Protein AF-A0A257M5Z5-F1 (afdb_monomer_lite)

Radius of gyration: 27.38 Å; chains: 1; bounding box: 46×64×100 Å

Secondary structure (DSSP, 8-state):
----------------------------------------------------------------PPPHHHHHHHHHHHHHHH-TTS-HHHHHHHHHHHHT-TTS-HHHHHHHHHHHHHH--HHHIIIIIHHHHT-GGG--HHHHHHHHHHHTTS-HHHHHHHHHHHHTT--HHHHHHHHHHHHHHHT-GGGGGS-HHHHHHHHHHHHHSPP-

Sequence (212 aa):
MTRRSFVLPLVGVLLLSASGILIWQNMGRATPSPGSKLPEVPEKTRSRNVPSTTLPDQERPLNRSRTAAEKKDIEQINNWISDESITPEVAAGNLWKVATDPARSELVRDEALTHALNLTDDETFKSAVIPLIEKKDLWTDMLGEKILDDLYNRPDSLKLLGTLALYQNSAGELHDHVRELLVFELGDPDLEKLSDTELIRRANERMKAPPE

pLDDT: mean 75.62, std 25.31, range [28.55, 97.88]

Foldseek 3Di:
DDDDDDDDDDDDDDDDDDDDDDDDDDDDDDDDDDDDDDDDDDDDDDDDDDDDPDDPPPDPVPDPDDDPVLVVLVVVLVCLVPPPVHQLVNSLVVLCCQLQDPVDDPVSNLVSLLSSLVSQDPVNCVPPVLVVLLPLSSDDLSNLVVLLVSLVVDPLLSNLSSLLSSCVNDDDPSNVSSLVSLCVSLVHPVCNPDDPVVSSVSSVVVNVDDDD

Structure (mmCIF, N/CA/C/O backbone):
data_AF-A0A257M5Z5-F1
#
_entry.id   AF-A0A257M5Z5-F1
#
loop_
_atom_site.group_PDB
_atom_site.id
_atom_site.type_symbol
_atom_site.label_atom_id
_atom_site.label_alt_id
_atom_site.label_comp_id
_atom_site.label_asym_id
_atom_site.label_entity_id
_atom_site.label_seq_id
_atom_site.pdbx_PDB_ins_code
_atom_site.Cartn_x
_atom_site.Cartn_y
_atom_site.Cartn_z
_atom_site.occupancy
_atom_site.B_iso_or_equiv
_atom_site.auth_seq_id
_atom_site.auth_comp_id
_atom_site.auth_asym_id
_atom_site.auth_atom_id
_atom_site.pdbx_PDB_model_num
ATOM 1 N N . MET A 1 1 ? 7.081 -10.227 -56.971 1.00 48.88 1 MET A N 1
ATOM 2 C CA . MET A 1 1 ? 6.558 -11.567 -57.317 1.00 48.88 1 MET A CA 1
ATOM 3 C C . MET A 1 1 ? 7.673 -12.585 -57.142 1.00 48.88 1 MET A C 1
ATOM 5 O O . MET A 1 1 ? 8.515 -12.676 -58.020 1.00 48.88 1 MET A O 1
ATOM 9 N N . THR A 1 2 ? 7.669 -13.338 -56.041 1.00 44.22 2 THR A N 1
ATOM 10 C CA . THR A 1 2 ? 8.367 -14.632 -55.928 1.00 44.22 2 THR A CA 1
ATOM 11 C C . THR A 1 2 ? 7.771 -15.387 -54.740 1.00 44.22 2 THR A C 1
ATOM 13 O O . THR A 1 2 ? 7.938 -14.998 -53.590 1.00 44.22 2 THR A O 1
ATOM 16 N N . ARG A 1 3 ? 6.985 -16.424 -55.049 1.00 46.44 3 ARG A N 1
ATOM 17 C CA . ARG A 1 3 ? 6.448 -17.420 -54.111 1.00 46.44 3 ARG A CA 1
ATOM 18 C C . ARG A 1 3 ? 7.424 -18.593 -53.992 1.00 46.44 3 ARG A C 1
ATOM 20 O O . ARG A 1 3 ? 8.037 -18.938 -55.000 1.00 46.44 3 ARG A O 1
ATOM 27 N N . ARG A 1 4 ? 7.438 -19.229 -52.813 1.00 44.91 4 ARG A N 1
ATOM 28 C CA . ARG A 1 4 ? 7.662 -20.663 -52.474 1.00 44.91 4 ARG A CA 1
ATOM 29 C C . ARG A 1 4 ? 7.928 -20.676 -50.954 1.00 44.91 4 ARG A C 1
ATOM 31 O O . ARG A 1 4 ? 8.936 -20.129 -50.541 1.00 44.91 4 ARG A O 1
ATOM 38 N N . SER A 1 5 ? 6.998 -20.986 -50.046 1.00 45.81 5 SER A N 1
ATOM 39 C CA . SER A 1 5 ? 6.292 -22.254 -49.766 1.00 45.81 5 SER A CA 1
ATOM 40 C C . SER A 1 5 ? 7.233 -23.457 -49.658 1.00 45.81 5 SER A C 1
ATOM 42 O O . SER A 1 5 ? 7.785 -23.847 -50.682 1.00 45.81 5 SER A O 1
ATOM 44 N N . PHE A 1 6 ? 7.382 -24.008 -48.442 1.00 38.25 6 PHE A N 1
ATOM 45 C CA . PHE A 1 6 ? 7.206 -25.419 -48.010 1.00 38.25 6 PHE A CA 1
ATOM 46 C C . PHE A 1 6 ? 7.905 -25.606 -46.634 1.00 38.25 6 PHE A C 1
ATOM 48 O O . PHE A 1 6 ? 9.078 -25.287 -46.514 1.00 38.25 6 PHE A O 1
ATOM 55 N N . VAL A 1 7 ? 7.178 -25.808 -45.524 1.00 36.38 7 VAL A N 1
ATOM 56 C CA . VAL A 1 7 ? 6.669 -27.066 -44.910 1.00 36.38 7 VAL A CA 1
ATOM 57 C C . VAL A 1 7 ? 7.491 -27.471 -43.670 1.00 36.38 7 VAL A C 1
ATOM 59 O O . VAL A 1 7 ? 8.695 -27.682 -43.748 1.00 36.38 7 VAL A O 1
ATOM 62 N N . LEU A 1 8 ? 6.786 -27.558 -42.531 1.00 40.69 8 LEU A N 1
ATOM 63 C CA . LEU A 1 8 ? 7.213 -28.132 -41.246 1.00 40.69 8 LEU A CA 1
ATOM 64 C C . LEU A 1 8 ? 7.499 -29.643 -41.345 1.00 40.69 8 LEU A C 1
ATOM 66 O O . LEU A 1 8 ? 6.946 -30.322 -42.212 1.00 40.69 8 LEU A O 1
ATOM 70 N N . PRO A 1 9 ? 8.180 -30.201 -40.329 1.00 49.31 9 PRO A N 1
ATOM 71 C CA . PRO A 1 9 ? 7.471 -31.210 -39.542 1.00 49.31 9 PRO A CA 1
ATOM 72 C C . PRO A 1 9 ? 7.538 -30.989 -38.022 1.00 49.31 9 PRO A C 1
ATOM 74 O O . PRO A 1 9 ? 8.560 -30.611 -37.456 1.00 49.31 9 PRO A O 1
ATOM 77 N N . LEU A 1 10 ? 6.398 -31.288 -37.393 1.00 37.03 10 LEU A N 1
ATOM 78 C CA . LEU A 1 10 ? 6.218 -31.616 -35.980 1.00 37.03 10 LEU A CA 1
ATOM 79 C C . LEU A 1 10 ? 7.088 -32.813 -35.566 1.00 37.03 10 LEU A C 1
ATOM 81 O O . LEU A 1 10 ? 6.991 -33.840 -36.227 1.00 37.03 10 LEU A O 1
ATOM 85 N N . VAL A 1 11 ? 7.763 -32.709 -34.416 1.00 36.94 11 VAL A N 1
ATOM 86 C CA . VAL A 1 11 ? 7.888 -33.692 -33.306 1.00 36.94 11 VAL A CA 1
ATOM 87 C C . VAL A 1 11 ? 8.386 -32.837 -32.117 1.00 36.94 11 VAL A C 1
ATOM 89 O O . VAL A 1 11 ? 9.370 -32.132 -32.274 1.00 36.94 11 VAL A O 1
ATOM 92 N N . GLY A 1 12 ? 7.760 -32.692 -30.949 1.00 31.28 12 GLY A N 1
ATOM 93 C CA . GLY A 1 12 ? 7.031 -33.652 -30.134 1.00 31.28 12 GLY A CA 1
ATOM 94 C C . GLY A 1 12 ? 7.908 -34.068 -28.947 1.00 31.28 12 GLY A C 1
ATOM 95 O O . GLY A 1 12 ? 8.493 -35.139 -29.003 1.00 31.28 12 GLY A O 1
ATOM 96 N N . VAL A 1 13 ? 8.000 -33.257 -27.882 1.00 37.12 13 VAL A N 1
ATOM 97 C CA . VAL A 1 13 ? 8.396 -33.746 -26.548 1.00 37.12 13 VAL A CA 1
ATOM 98 C C . VAL A 1 13 ? 7.541 -33.070 -25.485 1.00 37.12 13 VAL A C 1
ATOM 100 O O . VAL A 1 13 ? 7.599 -31.869 -25.245 1.00 37.12 13 VAL A O 1
ATOM 103 N N . LEU A 1 14 ? 6.725 -33.925 -24.889 1.00 33.66 14 LEU A N 1
ATOM 104 C CA . LEU A 1 14 ? 5.893 -33.752 -23.720 1.00 33.66 14 LEU A CA 1
ATOM 105 C C . LEU A 1 14 ? 6.796 -33.939 -22.489 1.00 33.66 14 LEU A C 1
ATOM 107 O O . LEU A 1 14 ? 7.393 -35.005 -22.350 1.00 33.66 14 LEU A O 1
ATOM 111 N N . LEU A 1 15 ? 6.891 -32.954 -21.596 1.00 38.69 15 LEU A N 1
ATOM 112 C CA . LEU A 1 15 ? 7.390 -33.182 -20.238 1.00 38.69 15 LEU A CA 1
ATOM 113 C C . LEU A 1 15 ? 6.375 -32.653 -19.227 1.00 38.69 15 LEU A C 1
ATOM 115 O O . LEU A 1 15 ? 6.241 -31.460 -18.979 1.00 38.69 15 LEU A O 1
ATOM 119 N N . LEU A 1 16 ? 5.636 -33.624 -18.697 1.00 36.56 16 LEU A N 1
ATOM 120 C CA . LEU A 1 16 ? 4.854 -33.569 -17.475 1.00 36.56 16 LEU A CA 1
ATOM 121 C C . LEU A 1 16 ? 5.798 -33.549 -16.267 1.00 36.56 16 LEU A C 1
ATOM 123 O O . LEU A 1 16 ? 6.568 -34.486 -16.074 1.00 36.56 16 LEU A O 1
ATOM 127 N N . SER A 1 17 ? 5.643 -32.551 -15.404 1.00 36.91 17 SER A N 1
ATOM 128 C CA . SER A 1 17 ? 5.912 -32.654 -13.964 1.00 36.91 17 SER A CA 1
ATOM 129 C C . SER A 1 17 ? 5.040 -31.597 -13.278 1.00 36.91 17 SER A C 1
ATOM 131 O O . SER A 1 17 ? 5.313 -30.409 -13.381 1.00 36.91 17 SER A O 1
ATOM 133 N N . ALA A 1 18 ? 3.811 -31.928 -12.884 1.00 35.12 18 ALA A N 1
ATOM 134 C CA . ALA A 1 18 ? 3.452 -32.604 -11.634 1.00 35.12 18 ALA A CA 1
ATOM 135 C C . ALA A 1 18 ? 3.720 -31.746 -10.379 1.00 35.12 18 ALA A C 1
ATOM 137 O O . ALA A 1 18 ? 4.776 -31.827 -9.767 1.00 35.12 18 ALA A O 1
ATOM 138 N N . SER A 1 19 ? 2.661 -31.018 -10.009 1.00 34.00 19 SER A N 1
ATOM 139 C CA . SER A 1 19 ? 2.077 -30.946 -8.661 1.00 34.00 19 SER A CA 1
ATOM 140 C C . SER A 1 19 ? 2.789 -30.161 -7.557 1.00 34.00 19 SER A C 1
ATOM 142 O O . SER A 1 19 ? 3.820 -30.566 -7.035 1.00 34.00 19 SER A O 1
ATOM 144 N N . GLY A 1 20 ? 2.091 -29.123 -7.082 1.00 29.33 20 GLY A N 1
ATOM 145 C CA . GLY A 1 20 ? 2.382 -28.455 -5.815 1.00 29.33 20 GLY A CA 1
ATOM 146 C C . GLY A 1 20 ? 1.365 -27.391 -5.392 1.00 29.33 20 GLY A C 1
ATOM 147 O O . GLY A 1 20 ? 1.760 -26.405 -4.789 1.00 29.33 20 GLY A O 1
ATOM 148 N N . ILE A 1 21 ? 0.075 -27.546 -5.718 1.00 36.97 21 ILE A N 1
ATOM 149 C CA . ILE A 1 21 ? -0.996 -26.702 -5.162 1.00 36.97 21 ILE A CA 1
ATOM 150 C C . ILE A 1 21 ? -1.302 -27.219 -3.751 1.00 36.97 21 ILE A C 1
ATOM 152 O O . ILE A 1 21 ? -1.851 -28.313 -3.612 1.00 36.97 21 ILE A O 1
ATOM 156 N N . LEU A 1 22 ? -0.972 -26.449 -2.712 1.00 33.06 22 LEU A N 1
ATOM 157 C CA . LEU A 1 22 ? -1.468 -26.692 -1.358 1.00 33.06 22 LEU A CA 1
ATOM 158 C C . LEU A 1 22 ? -2.596 -25.701 -1.055 1.00 33.06 22 LEU A C 1
ATOM 160 O O . LEU A 1 22 ? -2.371 -24.582 -0.609 1.00 33.06 22 LEU A O 1
ATOM 164 N N . ILE A 1 23 ? -3.826 -26.140 -1.317 1.00 40.06 23 ILE A N 1
ATOM 165 C CA . ILE A 1 23 ? -5.053 -25.523 -0.809 1.00 40.06 23 ILE A CA 1
ATOM 166 C C . ILE A 1 23 ? -5.223 -25.994 0.639 1.00 40.06 23 ILE A C 1
ATOM 168 O O . ILE A 1 23 ? -5.395 -27.188 0.882 1.00 40.06 23 ILE A O 1
ATOM 172 N N . TRP A 1 24 ? -5.196 -25.075 1.604 1.00 31.69 24 TRP A N 1
ATOM 173 C CA . TRP A 1 24 ? -5.703 -25.327 2.953 1.00 31.69 24 TRP A CA 1
ATOM 174 C C . TRP A 1 24 ? -7.150 -24.842 3.024 1.00 31.69 24 TRP A C 1
ATOM 176 O O . TRP A 1 24 ? -7.413 -23.647 3.124 1.00 31.69 24 TRP A O 1
ATOM 186 N N . GLN A 1 25 ? -8.097 -25.781 2.961 1.00 37.94 25 GLN A N 1
ATOM 187 C CA . GLN A 1 25 ? -9.471 -25.540 3.387 1.00 37.94 25 GLN A CA 1
ATOM 188 C C . GLN A 1 25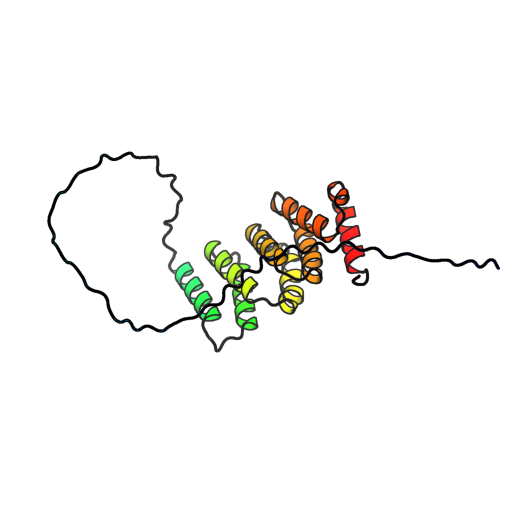 ? -9.719 -26.164 4.758 1.00 37.94 25 GLN A C 1
ATOM 190 O O . GLN A 1 25 ? -9.473 -27.340 5.017 1.00 37.94 25 GLN A O 1
ATOM 195 N N . ASN A 1 26 ? -10.225 -25.287 5.609 1.00 34.09 26 ASN A N 1
ATOM 196 C CA . ASN A 1 26 ? -10.739 -25.459 6.948 1.00 34.09 26 ASN A CA 1
ATOM 197 C C . ASN A 1 26 ? -12.006 -26.341 6.936 1.00 34.09 26 ASN A C 1
ATOM 199 O O . ASN A 1 26 ? -12.995 -25.981 6.300 1.00 34.09 26 ASN A O 1
ATOM 203 N N . MET A 1 27 ? -12.017 -27.462 7.663 1.00 35.12 27 MET A N 1
ATOM 204 C CA . MET A 1 27 ? -13.255 -28.153 8.046 1.00 35.12 27 MET A CA 1
ATOM 205 C C . MET A 1 27 ? -13.263 -28.404 9.550 1.00 35.12 27 MET A C 1
ATOM 207 O O . MET A 1 27 ? -12.468 -29.173 10.090 1.00 35.12 27 MET A O 1
ATOM 211 N N . GLY A 1 28 ? -14.202 -27.745 10.223 1.00 31.61 28 GLY A N 1
ATOM 212 C CA . GLY A 1 28 ? -14.573 -28.037 11.595 1.00 31.61 28 GLY A CA 1
ATOM 213 C C . GLY A 1 28 ? -15.490 -29.260 11.713 1.00 31.61 28 GLY A C 1
ATOM 214 O O . GLY A 1 28 ? -16.317 -29.519 10.847 1.00 31.61 28 GLY A O 1
ATOM 215 N N . ARG A 1 29 ? -15.360 -29.919 12.874 1.00 33.66 29 ARG A N 1
ATOM 216 C CA . ARG A 1 29 ? -16.325 -30.773 13.605 1.00 33.66 29 ARG A CA 1
ATOM 217 C C . ARG A 1 29 ? -16.901 -32.025 12.921 1.00 33.66 29 ARG A C 1
ATOM 219 O O . ARG A 1 29 ? -17.834 -31.935 12.138 1.00 33.66 29 ARG A O 1
ATOM 226 N N . ALA A 1 30 ? -16.539 -33.193 13.463 1.00 31.48 30 ALA A N 1
ATOM 227 C CA . ALA A 1 30 ? -17.414 -34.004 14.334 1.00 31.48 30 ALA A CA 1
ATOM 228 C C . ALA A 1 30 ? -16.683 -35.276 14.826 1.00 31.48 30 ALA A C 1
ATOM 230 O O . ALA A 1 30 ? -16.094 -36.007 14.037 1.00 31.48 30 ALA A O 1
ATOM 231 N N . THR A 1 31 ? -16.735 -35.553 16.131 1.00 40.97 31 THR A N 1
ATOM 232 C CA . THR A 1 31 ? -16.488 -36.886 16.729 1.00 40.97 31 THR A CA 1
ATOM 233 C C . THR A 1 31 ? -17.804 -37.700 16.672 1.00 40.97 31 THR A C 1
ATOM 235 O O . THR A 1 31 ? -18.857 -37.071 16.529 1.00 40.97 31 THR A O 1
ATOM 238 N N . PRO A 1 32 ? -17.816 -39.058 16.728 1.00 36.44 32 PRO A N 1
ATOM 239 C CA . PRO A 1 32 ? -17.485 -39.826 17.942 1.00 36.44 32 PRO A CA 1
ATOM 240 C C . PRO A 1 32 ? -16.680 -41.132 17.726 1.00 36.44 32 PRO A C 1
ATOM 242 O O . PRO A 1 32 ? -16.664 -41.735 16.659 1.00 36.44 32 PRO A O 1
ATOM 245 N N . SER A 1 33 ? -16.025 -41.573 18.806 1.00 32.31 33 SER A N 1
ATOM 246 C CA . SER A 1 33 ? -15.321 -42.862 18.963 1.00 32.31 33 SER A CA 1
ATOM 247 C C . SER A 1 33 ? -16.296 -44.060 18.955 1.00 32.31 33 SER A C 1
ATOM 249 O O . SER A 1 33 ? -17.477 -43.871 19.258 1.00 32.31 33 SER A O 1
ATOM 251 N N . PRO A 1 34 ? -15.830 -45.302 18.694 1.00 36.09 34 PRO A N 1
ATOM 252 C CA . PRO A 1 34 ? -15.586 -46.169 19.852 1.00 36.09 34 PRO A CA 1
ATOM 253 C C . PRO A 1 34 ? -14.408 -47.154 19.704 1.00 36.09 34 PRO A C 1
ATOM 255 O O . PRO A 1 34 ? -14.294 -47.888 18.728 1.00 36.09 34 PRO A O 1
ATOM 258 N N . GLY A 1 35 ? -13.641 -47.287 20.788 1.00 28.55 35 GLY A N 1
ATOM 259 C CA . GLY A 1 35 ? -13.189 -48.599 21.260 1.00 28.55 35 GLY A CA 1
ATOM 260 C C . GLY A 1 35 ? -11.735 -48.994 21.001 1.00 28.55 35 GLY A C 1
ATOM 261 O O . GLY A 1 35 ? -11.450 -49.676 20.029 1.00 28.55 35 GLY A O 1
ATOM 262 N N . SER A 1 36 ? -10.861 -48.752 21.986 1.00 32.12 36 SER A N 1
ATOM 263 C CA . SER A 1 36 ? -9.885 -49.760 22.444 1.00 32.12 36 SER A CA 1
ATOM 264 C C . SER A 1 36 ? -9.174 -49.323 23.736 1.00 32.12 36 SER A C 1
ATOM 266 O O . SER A 1 36 ? -8.298 -48.470 23.719 1.00 32.12 36 SER A O 1
ATOM 268 N N . LYS A 1 37 ? -9.621 -49.932 24.841 1.00 30.44 37 LYS A N 1
ATOM 269 C CA . LYS A 1 37 ? -8.898 -50.425 26.033 1.00 30.44 37 LYS A CA 1
ATOM 270 C C . LYS A 1 37 ? -7.588 -49.735 26.490 1.00 30.44 37 LYS A C 1
ATOM 272 O O . LYS A 1 37 ? -6.568 -49.783 25.816 1.00 30.44 37 LYS A O 1
ATOM 277 N N . LEU A 1 38 ? -7.650 -49.266 27.743 1.00 36.28 38 LEU A N 1
ATOM 278 C CA . LEU A 1 38 ? -6.571 -49.027 28.721 1.00 36.28 38 LEU A CA 1
ATOM 279 C C . LEU A 1 38 ? -5.541 -50.182 28.821 1.00 36.28 38 LEU A C 1
ATOM 281 O O . LEU A 1 38 ? -5.866 -51.327 28.490 1.00 36.28 38 LEU A O 1
ATOM 285 N N . PRO A 1 39 ? -4.338 -49.905 29.368 1.00 40.81 39 PRO A N 1
ATOM 286 C CA . PRO A 1 39 ? -4.167 -50.106 30.812 1.00 40.81 39 PRO A CA 1
ATOM 287 C C . PRO A 1 39 ? -3.557 -48.903 31.560 1.00 40.81 39 PRO A C 1
ATOM 289 O O . PRO A 1 39 ? -2.532 -48.351 31.172 1.00 40.81 39 PRO A O 1
ATOM 292 N N . GLU A 1 40 ? -4.193 -48.566 32.684 1.00 39.84 40 GLU A N 1
ATOM 293 C CA . GLU A 1 40 ? -3.646 -47.841 33.841 1.00 39.84 40 GLU A CA 1
ATOM 294 C C . GLU A 1 40 ? -2.589 -48.684 34.571 1.00 39.84 40 GLU A C 1
ATOM 296 O O . GLU A 1 40 ? -2.868 -49.841 34.877 1.00 39.84 40 GLU A O 1
ATOM 301 N N . VAL A 1 41 ? -1.454 -48.080 34.954 1.00 35.62 41 VAL A N 1
ATOM 302 C CA . VAL A 1 41 ? -0.646 -48.387 36.166 1.00 35.62 41 VAL A CA 1
ATOM 303 C C . VAL A 1 41 ? 0.174 -47.099 36.506 1.00 35.62 41 VAL A C 1
ATOM 305 O O . VAL A 1 41 ? 0.384 -46.293 35.600 1.00 35.62 41 VAL A O 1
ATOM 308 N N . PRO A 1 42 ? 0.605 -46.804 37.755 1.00 42.03 42 PRO A N 1
ATOM 309 C CA . PRO A 1 42 ? 0.124 -45.666 38.545 1.00 42.03 42 PRO A CA 1
ATOM 310 C C . PRO A 1 42 ? 1.204 -44.602 38.863 1.00 42.03 42 PRO A C 1
ATOM 312 O O . PRO A 1 42 ? 2.392 -44.769 38.591 1.00 42.03 42 PRO A O 1
ATOM 315 N N . GLU A 1 43 ? 0.770 -43.504 39.493 1.00 41.00 43 GLU A N 1
ATOM 316 C CA . GLU A 1 43 ? 1.591 -42.436 40.083 1.00 41.00 43 GLU A CA 1
ATOM 317 C C . GLU A 1 43 ? 2.726 -42.942 41.002 1.00 41.00 43 GLU A C 1
ATOM 319 O O . GLU A 1 43 ? 2.530 -43.887 41.768 1.00 41.00 43 GLU A O 1
ATOM 324 N N . LYS A 1 44 ? 3.863 -42.214 41.046 1.00 32.28 44 LYS A N 1
ATOM 325 C CA . LYS A 1 44 ? 4.301 -41.397 42.214 1.00 32.28 44 LYS A CA 1
ATOM 326 C C . LYS A 1 44 ? 5.828 -41.146 42.253 1.00 32.28 44 LYS A C 1
ATOM 328 O O . LYS A 1 44 ? 6.632 -42.062 42.371 1.00 32.28 44 LYS A O 1
ATOM 333 N N . THR A 1 45 ? 6.182 -39.852 42.283 1.00 37.44 45 THR A N 1
ATOM 334 C CA . THR A 1 45 ? 7.424 -39.203 42.783 1.00 37.44 45 THR A CA 1
ATOM 335 C C . THR A 1 45 ? 8.799 -39.632 42.252 1.00 37.44 45 THR A C 1
ATOM 337 O O . THR A 1 45 ? 9.294 -40.687 42.626 1.00 37.44 45 THR A O 1
ATOM 340 N N . ARG A 1 46 ? 9.541 -38.682 41.650 1.00 32.12 46 ARG A N 1
ATOM 341 C CA . ARG A 1 46 ? 10.747 -38.100 42.287 1.00 32.12 46 ARG A CA 1
ATOM 342 C C . ARG A 1 46 ? 11.238 -36.844 41.557 1.00 32.12 46 ARG A C 1
ATOM 344 O O . ARG A 1 46 ? 11.604 -36.887 40.391 1.00 32.12 46 ARG A O 1
ATOM 351 N N . SER A 1 47 ? 11.295 -35.751 42.311 1.00 37.62 47 SER A N 1
ATOM 352 C CA . SER A 1 47 ? 12.064 -34.545 42.014 1.00 37.62 47 SER A CA 1
ATOM 353 C C . SER A 1 47 ? 13.521 -34.888 41.675 1.00 37.62 47 SER A C 1
ATOM 355 O O . SER A 1 47 ? 14.176 -35.630 42.416 1.00 37.62 47 SER A O 1
ATOM 357 N N . ARG A 1 48 ? 14.037 -34.338 40.573 1.00 33.41 48 ARG A N 1
ATOM 358 C CA . ARG A 1 48 ? 15.474 -34.254 40.314 1.00 33.41 48 ARG A CA 1
ATOM 359 C C . ARG A 1 48 ? 15.777 -32.901 39.684 1.00 33.41 48 ARG A C 1
ATOM 361 O O . ARG A 1 48 ? 15.507 -32.681 38.510 1.00 33.41 48 ARG A O 1
ATOM 368 N N . ASN A 1 49 ? 16.323 -32.019 40.515 1.00 37.81 49 ASN A N 1
ATOM 369 C CA . ASN A 1 49 ? 17.011 -30.798 40.119 1.00 37.81 49 ASN A CA 1
ATOM 370 C C . ASN A 1 49 ? 17.952 -31.090 38.944 1.00 37.81 49 ASN A C 1
ATOM 372 O O . ASN A 1 49 ? 18.849 -31.928 39.074 1.00 37.81 49 ASN A O 1
ATOM 376 N N . VAL A 1 50 ? 17.764 -30.381 37.834 1.00 38.88 50 VAL A N 1
ATOM 377 C CA . VAL A 1 50 ? 18.759 -30.282 36.764 1.00 38.88 50 VAL A CA 1
ATOM 378 C C . VAL A 1 50 ? 19.341 -28.863 36.828 1.00 38.88 50 VAL A C 1
ATOM 380 O O . VAL A 1 50 ? 18.564 -27.916 36.951 1.00 38.88 50 VAL A O 1
ATOM 383 N N . PRO A 1 51 ? 20.676 -28.694 36.832 1.00 36.00 51 PRO A N 1
ATOM 384 C CA . PRO A 1 51 ? 21.316 -27.398 37.038 1.00 36.00 51 PRO A CA 1
ATOM 385 C C . PRO A 1 51 ? 21.046 -26.423 35.892 1.00 36.00 51 PRO A C 1
ATOM 387 O O . PRO A 1 51 ? 21.131 -26.791 34.719 1.00 36.00 51 PRO A O 1
ATOM 390 N N . SER A 1 52 ? 20.787 -25.168 36.260 1.00 39.16 52 SER A N 1
ATOM 391 C CA . SER A 1 52 ? 20.716 -24.012 35.372 1.00 39.16 52 SER A CA 1
ATOM 392 C C . SER A 1 52 ? 21.946 -23.928 34.472 1.00 39.16 52 SER A C 1
ATOM 394 O O . SER A 1 52 ? 23.055 -23.683 34.942 1.00 39.16 52 SER A O 1
ATOM 396 N N . THR A 1 53 ? 21.736 -24.085 33.168 1.00 37.22 53 THR A N 1
ATOM 397 C CA . THR A 1 53 ? 22.652 -23.557 32.156 1.00 37.22 53 THR A CA 1
ATOM 398 C C . THR A 1 53 ? 22.011 -22.279 31.640 1.00 37.22 53 THR A C 1
ATOM 400 O O . THR A 1 53 ? 21.152 -22.308 30.763 1.00 37.22 53 THR A O 1
ATOM 403 N N . THR A 1 54 ? 22.357 -21.164 32.278 1.00 35.56 54 THR A N 1
ATOM 404 C CA . THR A 1 54 ? 21.949 -19.819 31.881 1.00 35.56 54 THR A CA 1
ATOM 405 C C . THR A 1 54 ? 22.684 -19.477 30.587 1.00 35.56 54 THR A C 1
ATOM 407 O O . THR A 1 54 ? 23.839 -19.058 30.611 1.00 35.56 54 THR A O 1
ATOM 410 N N . LEU A 1 55 ? 22.045 -19.715 29.444 1.00 40.44 55 LEU A N 1
ATOM 411 C CA . LEU A 1 55 ? 22.393 -18.987 28.228 1.00 40.44 55 LEU A CA 1
ATOM 412 C C . LEU A 1 55 ? 21.916 -17.539 28.423 1.00 40.44 55 LEU A C 1
ATOM 414 O O . LEU A 1 55 ? 20.856 -17.350 29.025 1.00 40.44 55 LEU A O 1
ATOM 418 N N . PRO A 1 56 ? 22.688 -16.524 27.996 1.00 39.78 56 PRO A N 1
ATOM 419 C CA . PRO A 1 56 ? 22.255 -15.142 28.105 1.00 39.78 56 PRO A CA 1
ATOM 420 C C . PRO A 1 56 ? 20.962 -14.983 27.314 1.00 39.78 56 PRO A C 1
ATOM 422 O O . PRO A 1 56 ? 20.913 -15.245 26.112 1.00 39.78 56 PRO A O 1
ATOM 425 N N . ASP A 1 57 ? 19.927 -14.603 28.053 1.00 41.12 57 ASP A N 1
ATOM 426 C CA . ASP A 1 57 ? 18.636 -14.164 27.561 1.00 41.12 57 ASP A CA 1
ATOM 427 C C . ASP A 1 57 ? 18.915 -13.069 26.525 1.00 41.12 57 ASP A C 1
ATOM 429 O O . ASP A 1 57 ? 19.350 -11.965 26.859 1.00 41.12 57 ASP A O 1
ATOM 433 N N . GLN A 1 58 ? 18.774 -13.398 25.241 1.00 41.91 58 GLN A N 1
ATOM 434 C CA . GLN A 1 58 ? 18.609 -12.370 24.227 1.00 41.91 58 GLN A CA 1
ATOM 435 C C . GLN A 1 58 ? 17.265 -11.728 24.554 1.00 41.91 58 GLN A C 1
ATOM 437 O O . GLN A 1 58 ? 16.216 -12.211 24.128 1.00 41.91 58 GLN A O 1
ATOM 442 N N . GLU A 1 59 ? 17.309 -10.678 25.371 1.00 38.69 59 GLU A N 1
ATOM 443 C CA . GLU A 1 59 ? 16.179 -9.824 25.690 1.00 38.69 59 GLU A CA 1
ATOM 444 C C . GLU A 1 59 ? 15.617 -9.256 24.378 1.00 38.69 59 GLU A C 1
ATOM 446 O O . GLU A 1 59 ? 15.964 -8.165 23.931 1.00 38.69 59 GLU A O 1
ATOM 451 N N . ARG A 1 60 ? 14.699 -9.989 23.741 1.00 47.81 60 ARG A N 1
ATOM 452 C CA . ARG A 1 60 ? 13.625 -9.338 22.999 1.00 47.81 60 ARG A CA 1
ATOM 453 C C . ARG A 1 60 ? 12.856 -8.533 24.042 1.00 47.81 60 ARG A C 1
ATOM 455 O O . ARG A 1 60 ? 12.346 -9.142 24.986 1.00 47.81 60 ARG A O 1
ATOM 462 N N . PRO A 1 61 ? 12.688 -7.211 23.901 1.00 44.78 61 PRO A N 1
ATOM 463 C CA . PRO A 1 61 ? 11.809 -6.467 24.787 1.00 44.78 61 PRO A CA 1
ATOM 464 C C . PRO A 1 61 ? 10.351 -6.755 24.387 1.00 44.78 61 PRO A C 1
ATOM 466 O O . PRO A 1 61 ? 9.651 -5.897 23.865 1.00 44.78 61 PRO A O 1
ATOM 469 N N . LEU A 1 62 ? 9.878 -7.985 24.607 1.00 48.09 62 LEU A N 1
ATOM 470 C CA . LEU A 1 62 ? 8.528 -8.457 24.268 1.00 48.09 62 LEU A CA 1
ATOM 471 C C . LEU A 1 62 ? 7.542 -8.307 25.435 1.00 48.09 62 LEU A C 1
ATOM 473 O O . LEU A 1 62 ? 6.564 -9.041 25.534 1.00 48.09 62 LEU A O 1
ATOM 477 N N . ASN A 1 63 ? 7.781 -7.352 26.336 1.00 44.34 63 ASN A N 1
ATOM 478 C CA . ASN A 1 63 ? 6.860 -7.090 27.439 1.00 44.34 63 ASN A CA 1
ATOM 479 C C . ASN A 1 63 ? 6.673 -5.592 27.712 1.00 44.34 63 ASN A C 1
ATOM 481 O O . ASN A 1 63 ? 6.788 -5.121 28.842 1.00 44.34 63 ASN A O 1
ATOM 485 N N . ARG A 1 64 ? 6.367 -4.815 26.667 1.00 58.16 64 ARG A N 1
ATOM 486 C CA . ARG A 1 64 ? 5.654 -3.547 26.862 1.00 58.16 64 ARG A CA 1
ATOM 487 C C . ARG A 1 64 ? 4.170 -3.877 26.971 1.00 58.16 64 ARG A C 1
ATOM 489 O O . ARG A 1 64 ? 3.510 -4.152 25.974 1.00 58.16 64 ARG A O 1
ATOM 496 N N . SER A 1 65 ? 3.652 -3.895 28.196 1.00 74.75 65 SER A N 1
ATOM 497 C CA . SER A 1 65 ? 2.207 -3.947 28.424 1.00 74.75 65 SER A CA 1
ATOM 498 C C . SER A 1 65 ? 1.561 -2.783 27.665 1.00 74.75 65 SER A C 1
ATOM 500 O O . SER A 1 65 ? 1.939 -1.633 27.891 1.00 74.75 65 SER A O 1
ATOM 502 N N . ARG A 1 66 ? 0.640 -3.082 26.736 1.00 82.88 66 ARG A N 1
ATOM 503 C CA . ARG A 1 66 ? -0.062 -2.068 25.929 1.00 82.88 66 ARG A CA 1
ATOM 504 C C . ARG A 1 66 ? -0.649 -0.984 26.833 1.00 82.88 66 ARG A C 1
ATOM 506 O O . ARG A 1 66 ? -1.266 -1.299 27.861 1.00 82.88 66 ARG A O 1
ATOM 513 N N . THR A 1 67 ? -0.511 0.275 26.435 1.00 91.56 67 THR A N 1
ATOM 514 C CA . THR A 1 67 ? -1.171 1.396 27.110 1.00 91.56 67 THR A CA 1
ATOM 515 C C . THR A 1 67 ? -2.693 1.245 27.030 1.00 91.56 67 THR A C 1
ATOM 517 O O . THR A 1 67 ? -3.231 0.529 26.184 1.00 91.56 67 THR A O 1
ATOM 520 N N . ALA A 1 68 ? -3.425 1.919 27.920 1.00 92.19 68 ALA A N 1
ATOM 521 C CA . ALA A 1 68 ? -4.889 1.894 27.881 1.00 92.19 68 ALA A CA 1
ATOM 522 C C . ALA A 1 68 ? -5.448 2.450 26.555 1.00 92.19 68 ALA A C 1
ATOM 524 O O . ALA A 1 68 ? -6.449 1.938 26.059 1.00 92.19 68 ALA A O 1
ATOM 525 N N . ALA A 1 69 ? -4.780 3.453 25.972 1.00 92.75 69 ALA A N 1
ATOM 526 C CA . ALA A 1 69 ? -5.139 4.013 24.672 1.00 92.75 69 ALA A CA 1
ATOM 527 C C . ALA A 1 69 ? -4.967 2.979 23.551 1.00 92.75 69 ALA A C 1
ATOM 529 O O . ALA A 1 69 ? -5.910 2.725 22.811 1.00 92.75 69 ALA A O 1
ATOM 530 N N . GLU A 1 70 ? -3.819 2.299 23.501 1.00 95.12 70 GLU A N 1
ATOM 531 C CA . GLU A 1 70 ? -3.567 1.248 22.508 1.00 95.12 70 GLU A CA 1
ATOM 532 C C . GLU A 1 70 ? -4.555 0.090 22.635 1.00 95.12 70 GLU A C 1
ATOM 534 O O . GLU A 1 70 ? -5.049 -0.410 21.635 1.00 95.12 70 GLU A O 1
ATOM 539 N N . LYS A 1 71 ? -4.898 -0.332 23.858 1.00 95.62 71 LYS A N 1
ATOM 540 C CA . LYS A 1 71 ? -5.917 -1.375 24.058 1.00 95.62 71 LYS A CA 1
ATOM 541 C C . LYS A 1 71 ? -7.267 -0.967 23.474 1.00 95.62 71 LYS A C 1
ATOM 543 O O . LYS A 1 71 ? -7.894 -1.785 22.812 1.00 95.62 71 LYS A O 1
ATOM 548 N N . LYS A 1 72 ? -7.681 0.284 23.698 1.00 96.25 72 LYS A N 1
ATOM 549 C CA . LYS A 1 72 ? -8.935 0.826 23.168 1.00 96.25 72 LYS A CA 1
ATOM 550 C C . LYS A 1 72 ? -8.924 0.895 21.640 1.00 96.25 72 LYS A C 1
ATOM 552 O O . LYS A 1 72 ? -9.912 0.530 21.015 1.00 96.25 72 LYS A O 1
ATOM 557 N N . ASP A 1 73 ? -7.821 1.342 21.048 1.00 96.94 73 ASP A N 1
ATOM 558 C CA . ASP A 1 73 ? -7.697 1.424 19.591 1.00 96.94 73 ASP A CA 1
ATOM 559 C C . ASP A 1 73 ? -7.727 0.035 18.947 1.00 96.94 73 ASP A C 1
ATOM 561 O O . ASP A 1 73 ? -8.433 -0.176 17.967 1.00 96.94 73 ASP A O 1
ATOM 565 N N . ILE A 1 74 ? -7.028 -0.937 19.537 1.00 96.56 74 ILE A N 1
ATOM 566 C CA . ILE A 1 74 ? -7.035 -2.323 19.055 1.00 96.56 74 ILE A CA 1
ATOM 567 C C . ILE A 1 74 ? -8.423 -2.959 19.206 1.00 96.56 74 ILE A C 1
ATOM 569 O O . ILE A 1 74 ? -8.872 -3.673 18.316 1.00 96.56 74 ILE A O 1
ATOM 573 N N . GLU A 1 75 ? -9.135 -2.693 20.301 1.00 96.75 75 GLU A N 1
ATOM 574 C CA . GLU A 1 75 ? -10.526 -3.130 20.453 1.00 96.75 75 GLU A CA 1
ATOM 575 C C . GLU A 1 75 ? -11.427 -2.522 19.368 1.00 96.75 75 GLU A C 1
ATOM 577 O O . GLU A 1 75 ? -12.238 -3.226 18.772 1.00 96.75 75 GLU A O 1
ATOM 582 N N . GLN A 1 76 ? -11.244 -1.239 19.049 1.00 97.25 76 GLN A N 1
ATOM 583 C CA . GLN A 1 76 ? -11.981 -0.581 17.974 1.00 97.25 76 GLN A CA 1
ATOM 584 C C . GLN A 1 76 ? -11.667 -1.178 16.593 1.00 97.25 76 GLN A C 1
ATOM 586 O O . GLN A 1 76 ? -12.596 -1.417 15.823 1.00 97.25 76 GLN A O 1
ATOM 591 N N . ILE A 1 77 ? -10.394 -1.459 16.301 1.00 97.88 77 ILE A N 1
ATOM 592 C CA . ILE A 1 77 ? -9.958 -2.166 15.087 1.00 97.88 77 ILE A CA 1
ATOM 593 C C . ILE A 1 77 ? -10.666 -3.521 14.984 1.00 97.88 77 ILE A C 1
ATOM 595 O O . ILE A 1 77 ? -11.301 -3.809 13.972 1.00 97.88 77 ILE A O 1
ATOM 599 N N . ASN A 1 78 ? -10.640 -4.315 16.057 1.00 97.19 78 ASN A N 1
ATOM 600 C CA . ASN A 1 78 ? -11.283 -5.628 16.090 1.00 97.19 78 ASN A CA 1
ATOM 601 C C . ASN A 1 78 ? -12.796 -5.543 15.874 1.00 97.19 78 ASN A C 1
ATOM 603 O O . ASN A 1 78 ? -13.358 -6.397 15.188 1.00 97.19 78 ASN A O 1
ATOM 607 N N . ASN A 1 79 ? -13.448 -4.512 16.417 1.00 97.06 79 ASN A N 1
ATOM 608 C CA . ASN A 1 79 ? -14.871 -4.279 16.195 1.00 97.06 79 ASN A CA 1
ATOM 609 C C . ASN A 1 79 ? -15.162 -3.987 14.720 1.00 97.06 79 ASN A C 1
ATOM 611 O O . ASN A 1 79 ? -16.086 -4.571 14.175 1.00 97.06 79 ASN A O 1
ATOM 615 N N . TRP A 1 80 ? -14.360 -3.159 14.045 1.00 97.44 80 TRP A N 1
ATOM 616 C CA . TRP A 1 80 ? -14.554 -2.904 12.612 1.00 97.44 80 TRP A CA 1
ATOM 617 C C . TRP A 1 80 ? -14.386 -4.147 11.739 1.00 97.44 80 TRP A C 1
ATOM 619 O O . TRP A 1 80 ? -15.036 -4.239 10.706 1.00 97.44 80 TRP A O 1
ATOM 629 N N . ILE A 1 81 ? -13.530 -5.084 12.145 1.00 96.31 81 ILE A N 1
ATOM 630 C CA . ILE A 1 81 ? -13.266 -6.319 11.392 1.00 96.31 81 ILE A CA 1
ATOM 631 C C . ILE A 1 81 ? -14.321 -7.395 11.681 1.00 96.31 81 ILE A C 1
ATOM 633 O O . ILE A 1 81 ? -14.634 -8.201 10.810 1.00 96.31 81 ILE A O 1
ATOM 637 N N . SER A 1 82 ? -14.849 -7.434 12.906 1.00 95.25 82 SER A N 1
ATOM 638 C CA . SER A 1 82 ? -15.740 -8.511 13.365 1.00 95.25 82 SER A CA 1
ATOM 639 C C . SER A 1 82 ? -17.227 -8.161 13.277 1.00 95.25 82 SER A C 1
ATOM 641 O O . SER A 1 82 ? -18.066 -9.055 13.373 1.00 95.25 82 SER A O 1
ATOM 643 N N . ASP A 1 83 ? -17.573 -6.878 13.156 1.00 95.31 83 ASP A N 1
ATOM 644 C CA . ASP A 1 83 ? -18.957 -6.420 13.064 1.00 95.31 83 ASP A CA 1
ATOM 645 C C . ASP A 1 83 ? -19.503 -6.631 11.647 1.00 95.31 83 ASP A C 1
ATOM 647 O O . ASP A 1 83 ? -19.224 -5.863 10.729 1.00 95.31 83 ASP A O 1
ATOM 651 N N . GLU A 1 84 ? -20.336 -7.661 11.489 1.00 93.88 84 GLU A N 1
ATOM 652 C CA . GLU A 1 84 ? -20.985 -8.024 10.221 1.00 93.88 84 GLU A CA 1
ATOM 653 C C . GLU A 1 84 ? -21.900 -6.922 9.651 1.00 93.88 84 GLU A C 1
ATOM 655 O O . GLU A 1 84 ? -22.305 -6.995 8.490 1.00 93.88 84 GLU A O 1
ATOM 660 N N . SER A 1 85 ? -22.248 -5.898 10.441 1.00 96.50 85 SER A N 1
ATOM 661 C CA . SER A 1 85 ? -23.019 -4.746 9.963 1.00 96.50 85 SER A CA 1
ATOM 662 C C . SER A 1 85 ? -22.171 -3.695 9.237 1.00 96.50 85 SER A C 1
ATOM 664 O O . SER A 1 85 ? -22.725 -2.820 8.565 1.00 96.50 85 SER A O 1
ATOM 666 N N . ILE A 1 86 ? -20.842 -3.775 9.342 1.00 94.94 86 ILE A N 1
ATOM 667 C CA . ILE A 1 86 ? -19.896 -2.875 8.681 1.00 94.94 86 ILE A CA 1
ATOM 668 C C . ILE A 1 86 ? -19.397 -3.548 7.402 1.00 94.94 86 ILE A C 1
ATOM 670 O O . ILE A 1 86 ? -18.903 -4.671 7.422 1.00 94.94 86 ILE A O 1
ATOM 674 N N . THR A 1 87 ? -19.515 -2.858 6.265 1.00 94.56 87 THR A N 1
ATOM 675 C CA . THR A 1 87 ? -19.013 -3.410 4.999 1.00 94.56 87 THR A CA 1
ATOM 676 C C . THR A 1 87 ? -17.479 -3.415 4.978 1.00 94.56 87 THR A C 1
ATOM 678 O O . THR A 1 87 ? -16.864 -2.531 5.592 1.00 94.56 87 THR A O 1
ATOM 681 N N . PRO A 1 88 ? -16.835 -4.352 4.253 1.00 93.25 88 PRO A N 1
ATOM 682 C CA . PRO A 1 88 ? -15.377 -4.403 4.143 1.00 93.25 88 PRO A CA 1
ATOM 683 C C . PRO A 1 88 ? -14.749 -3.075 3.712 1.00 93.25 88 PRO A C 1
ATOM 685 O O . PRO A 1 88 ? -13.725 -2.674 4.255 1.00 93.25 88 PRO A O 1
ATOM 688 N N . GLU A 1 89 ? -15.393 -2.340 2.806 1.00 91.25 89 GLU A N 1
ATOM 689 C CA . GLU A 1 89 ? -14.899 -1.063 2.284 1.00 91.25 89 GLU A CA 1
ATOM 690 C C . GLU A 1 89 ? -14.913 0.026 3.363 1.00 91.25 89 GLU A C 1
ATOM 692 O O . GLU A 1 89 ? -13.973 0.816 3.490 1.00 91.25 89 GLU A O 1
ATOM 697 N N . VAL A 1 90 ? -15.970 0.062 4.183 1.00 93.31 90 VAL A N 1
ATOM 698 C CA . VAL A 1 90 ? -16.069 1.000 5.310 1.00 93.31 90 VAL A CA 1
ATOM 699 C C . VAL A 1 90 ? -15.046 0.646 6.388 1.00 93.31 90 VAL A C 1
ATOM 701 O O . VAL A 1 90 ? -14.391 1.546 6.924 1.00 93.31 90 VAL A O 1
ATOM 704 N N . ALA A 1 91 ? -14.876 -0.644 6.688 1.00 96.06 91 ALA A N 1
ATOM 705 C CA . ALA A 1 91 ? -13.868 -1.122 7.626 1.00 96.06 91 ALA A CA 1
ATOM 706 C C . ALA A 1 91 ? -12.453 -0.761 7.146 1.00 96.06 91 ALA A C 1
ATOM 708 O O . ALA A 1 91 ? -11.725 -0.085 7.876 1.00 96.06 91 ALA A O 1
ATOM 709 N N . ALA A 1 92 ? -12.097 -1.093 5.901 1.00 94.75 92 ALA A N 1
ATOM 710 C CA . ALA A 1 92 ? -10.817 -0.748 5.286 1.00 94.75 92 ALA A CA 1
ATOM 711 C C . ALA A 1 92 ? -10.559 0.764 5.341 1.00 94.75 92 ALA A C 1
ATOM 713 O O . ALA A 1 92 ? -9.498 1.196 5.787 1.00 94.75 92 ALA A O 1
ATOM 714 N N . GLY A 1 93 ? -11.544 1.592 4.980 1.00 92.75 93 GLY A N 1
ATOM 715 C CA . GLY A 1 93 ? -11.415 3.049 5.033 1.00 92.75 93 GLY A CA 1
ATOM 716 C C . GLY A 1 93 ? -11.168 3.602 6.443 1.00 92.75 93 GLY A C 1
ATOM 717 O O . GLY A 1 93 ? -10.455 4.594 6.601 1.00 92.75 93 GLY A O 1
ATOM 718 N N . ASN A 1 94 ? -11.727 2.982 7.484 1.00 95.50 94 ASN A N 1
ATOM 719 C CA . ASN A 1 94 ? -11.444 3.358 8.872 1.00 95.50 94 ASN A CA 1
ATOM 720 C C . ASN A 1 94 ? -10.056 2.892 9.324 1.00 95.50 94 ASN A C 1
ATOM 722 O O . ASN A 1 94 ? -9.347 3.650 9.986 1.00 95.50 94 ASN A O 1
ATOM 726 N N . LEU A 1 95 ? -9.646 1.690 8.924 1.00 96.81 95 LEU A N 1
ATOM 727 C CA . LEU A 1 95 ? -8.331 1.135 9.232 1.00 96.81 95 LEU A CA 1
ATOM 728 C C . LEU A 1 95 ? -7.210 1.938 8.564 1.00 96.81 95 LEU A C 1
ATOM 730 O O . LEU A 1 95 ? -6.242 2.286 9.234 1.00 96.81 95 LEU A O 1
ATOM 734 N N . TRP A 1 96 ? -7.380 2.346 7.303 1.00 93.94 96 TRP A N 1
ATOM 735 C CA . TRP A 1 96 ? -6.439 3.225 6.605 1.00 93.94 96 TRP A CA 1
ATOM 736 C C . TRP A 1 96 ? -6.228 4.550 7.341 1.00 93.94 96 TRP A C 1
ATOM 738 O O . TRP A 1 96 ? -5.088 4.972 7.516 1.00 93.94 96 TRP A O 1
ATOM 748 N N . LYS A 1 97 ? -7.297 5.172 7.859 1.00 92.94 97 LYS A N 1
ATOM 749 C CA . LYS A 1 97 ? -7.178 6.405 8.660 1.00 92.94 97 LYS A CA 1
ATOM 750 C C . LYS A 1 97 ? -6.334 6.198 9.913 1.00 92.94 97 LYS A C 1
ATOM 752 O O . LYS A 1 97 ? -5.575 7.089 10.267 1.00 92.94 97 LYS A O 1
ATOM 757 N N . VAL A 1 98 ? -6.477 5.053 10.583 1.00 95.19 98 VAL A N 1
ATOM 758 C CA . VAL A 1 98 ? -5.677 4.726 11.771 1.00 95.19 98 VAL A CA 1
ATOM 759 C C . VAL A 1 98 ? -4.228 4.431 11.385 1.00 95.19 98 VAL A C 1
ATOM 761 O O . VAL A 1 98 ? -3.320 4.963 12.016 1.00 95.19 98 VAL A O 1
ATOM 764 N N . ALA A 1 99 ? -4.002 3.646 10.330 1.00 93.56 99 ALA A N 1
ATOM 765 C CA . ALA A 1 99 ? -2.675 3.286 9.831 1.00 93.56 99 ALA A CA 1
ATOM 766 C C . ALA A 1 99 ? -1.823 4.509 9.449 1.00 93.56 99 ALA A C 1
ATOM 768 O O . ALA A 1 99 ? -0.609 4.528 9.675 1.00 93.56 99 ALA A O 1
ATOM 769 N N . THR A 1 100 ? -2.454 5.554 8.912 1.00 90.88 100 THR A N 1
ATOM 770 C CA . THR A 1 100 ? -1.772 6.779 8.474 1.00 90.88 100 THR A CA 1
ATOM 771 C C . THR A 1 100 ? -1.830 7.925 9.482 1.00 90.88 100 THR A C 1
ATOM 773 O O . THR A 1 100 ? -1.400 9.025 9.153 1.00 90.88 100 THR A O 1
ATOM 776 N N . ASP A 1 101 ? -2.369 7.720 10.688 1.00 91.50 101 ASP A N 1
ATOM 777 C CA . ASP A 1 101 ? -2.434 8.759 11.721 1.00 91.50 101 ASP A CA 1
ATOM 778 C C . ASP A 1 101 ? -1.123 8.794 12.533 1.00 91.50 101 ASP A C 1
ATOM 780 O O . ASP A 1 101 ? -0.890 7.901 13.356 1.00 91.50 101 ASP A O 1
ATOM 784 N N . PRO A 1 102 ? -0.258 9.816 12.363 1.00 90.00 102 PRO A N 1
ATOM 785 C CA . PRO A 1 102 ? 1.020 9.893 13.068 1.00 90.00 102 PRO A CA 1
ATOM 786 C C . PRO A 1 102 ? 0.868 10.111 14.581 1.00 90.00 102 PRO A C 1
ATOM 788 O O . PRO A 1 102 ? 1.847 9.961 15.311 1.00 90.00 102 PRO A O 1
ATOM 791 N N . ALA A 1 103 ? -0.326 10.463 15.075 1.00 92.06 103 ALA A N 1
ATOM 792 C CA . ALA A 1 103 ? -0.590 10.584 16.507 1.00 92.06 103 ALA A CA 1
ATOM 793 C C . ALA A 1 103 ? -0.815 9.223 17.194 1.00 92.06 103 ALA A C 1
ATOM 795 O O . ALA A 1 103 ? -0.818 9.151 18.426 1.00 92.06 103 ALA A O 1
ATOM 796 N N . ARG A 1 104 ? -1.016 8.145 16.425 1.00 93.25 104 ARG A N 1
ATOM 797 C CA . ARG A 1 104 ? -1.175 6.779 16.942 1.00 93.25 104 ARG A CA 1
ATOM 798 C C . ARG A 1 104 ? 0.177 6.101 17.107 1.00 93.25 104 ARG A C 1
ATOM 800 O O . ARG A 1 104 ? 1.135 6.408 16.400 1.00 93.25 104 ARG A O 1
ATOM 807 N N . SER A 1 105 ? 0.254 5.158 18.047 1.00 93.50 105 SER A N 1
ATOM 808 C CA . SER A 1 105 ? 1.478 4.379 18.217 1.00 93.50 105 SER A CA 1
ATOM 809 C C . SER A 1 105 ? 1.727 3.490 17.003 1.00 93.50 105 SER A C 1
ATOM 811 O O . SER A 1 105 ? 0.793 3.044 16.339 1.00 93.50 105 SER A O 1
ATOM 813 N N . GLU A 1 106 ? 3.000 3.212 16.735 1.00 91.88 106 GLU A N 1
ATOM 814 C CA . GLU A 1 106 ? 3.421 2.348 15.631 1.00 91.88 106 GLU A CA 1
ATOM 815 C C . GLU A 1 106 ? 2.730 0.980 15.675 1.00 91.88 106 GLU A C 1
ATOM 817 O O . GLU A 1 106 ? 2.226 0.533 14.658 1.00 91.88 106 GLU A O 1
ATOM 822 N N . LEU A 1 107 ? 2.571 0.383 16.863 1.00 93.25 107 LEU A N 1
ATOM 823 C CA . LEU A 1 107 ? 1.853 -0.885 17.040 1.00 93.25 107 LEU A CA 1
ATOM 824 C C . LEU A 1 107 ? 0.396 -0.814 16.561 1.00 93.25 107 LEU A C 1
ATOM 826 O O . LEU A 1 107 ? -0.096 -1.743 15.929 1.00 93.25 107 LEU A O 1
ATOM 830 N N . VAL A 1 108 ? -0.316 0.270 16.881 1.00 96.00 108 VAL A N 1
ATOM 831 C CA . VAL A 1 108 ? -1.715 0.453 16.459 1.00 96.00 108 VAL A CA 1
ATOM 832 C C . VAL A 1 108 ? -1.794 0.678 14.952 1.00 96.00 108 VAL A C 1
ATOM 834 O O . VAL A 1 108 ? -2.685 0.141 14.295 1.00 96.00 108 VAL A O 1
ATOM 837 N N . ARG A 1 109 ? -0.855 1.455 14.405 1.00 95.25 109 ARG A N 1
ATOM 838 C CA . ARG A 1 109 ? -0.770 1.721 12.967 1.00 95.25 109 ARG A CA 1
ATOM 839 C C . ARG A 1 109 ? -0.454 0.450 12.178 1.00 95.25 109 ARG A C 1
ATOM 841 O O . ARG A 1 109 ? -1.097 0.213 11.163 1.00 95.25 109 ARG A O 1
ATOM 848 N N . ASP A 1 110 ? 0.476 -0.366 12.665 1.00 95.06 110 ASP A N 1
ATOM 849 C CA . ASP A 1 110 ? 0.901 -1.644 12.085 1.00 95.06 110 ASP A CA 1
ATOM 850 C C . ASP A 1 110 ? -0.246 -2.665 12.024 1.00 95.06 110 ASP A C 1
ATOM 852 O O . ASP A 1 110 ? -0.509 -3.262 10.973 1.00 95.06 110 ASP A O 1
ATOM 856 N N . GLU A 1 111 ? -0.984 -2.811 13.129 1.00 96.00 111 GLU A N 1
ATOM 857 C CA . GLU A 1 111 ? -2.166 -3.674 13.197 1.00 96.00 111 GLU A CA 1
ATOM 858 C C . GLU A 1 111 ? -3.244 -3.188 12.219 1.00 96.00 111 GLU A C 1
ATOM 860 O O . GLU A 1 111 ? -3.750 -3.962 11.406 1.00 96.00 111 GLU A O 1
ATOM 865 N N . ALA A 1 112 ? -3.566 -1.890 12.255 1.00 96.88 112 ALA A N 1
ATOM 866 C CA . ALA A 1 112 ? -4.566 -1.308 11.369 1.00 96.88 112 ALA A CA 1
ATOM 867 C C . ALA A 1 112 ? -4.188 -1.486 9.895 1.00 96.88 112 ALA A C 1
ATOM 869 O O . ALA A 1 112 ? -5.041 -1.853 9.094 1.00 96.88 112 ALA A O 1
ATOM 870 N N . LEU A 1 113 ? -2.919 -1.273 9.544 1.00 96.19 113 LEU A N 1
ATOM 871 C CA . LEU A 1 113 ? -2.427 -1.404 8.178 1.00 96.19 113 LEU A CA 1
ATOM 872 C C . LEU A 1 113 ? -2.536 -2.842 7.666 1.00 96.19 113 LEU A C 1
ATOM 874 O O . LEU A 1 113 ? -2.979 -3.060 6.541 1.00 96.19 113 LEU A O 1
ATOM 878 N N . THR A 1 114 ? -2.188 -3.818 8.506 1.00 95.69 114 THR A N 1
ATOM 879 C CA . THR A 1 114 ? -2.296 -5.244 8.168 1.00 95.69 114 THR A CA 1
ATOM 880 C C . THR A 1 114 ? -3.736 -5.611 7.804 1.00 95.69 114 THR A C 1
ATOM 882 O O . THR A 1 114 ? -3.984 -6.225 6.768 1.00 95.69 114 THR A O 1
ATOM 885 N N . HIS A 1 115 ? -4.710 -5.184 8.612 1.00 97.06 115 HIS A N 1
ATOM 886 C CA . HIS A 1 115 ? -6.122 -5.450 8.320 1.00 97.06 115 HIS A CA 1
ATOM 887 C C . HIS A 1 115 ? -6.661 -4.609 7.164 1.00 97.06 115 HIS A C 1
ATOM 889 O O . HIS A 1 115 ? -7.481 -5.100 6.392 1.00 97.06 115 HIS A O 1
ATOM 895 N N . ALA A 1 116 ? -6.197 -3.366 7.014 1.00 96.38 116 ALA A N 1
ATOM 896 C CA . ALA A 1 116 ? -6.597 -2.499 5.912 1.00 96.38 116 ALA A CA 1
ATOM 897 C C . ALA A 1 116 ? -6.250 -3.138 4.564 1.00 96.38 116 ALA A C 1
ATOM 899 O O . ALA A 1 116 ? -7.119 -3.221 3.699 1.00 96.38 116 ALA A O 1
ATOM 900 N N . LEU A 1 117 ? -5.020 -3.637 4.403 1.00 95.31 117 LEU A N 1
ATOM 901 C CA . LEU A 1 117 ? -4.564 -4.298 3.177 1.00 95.31 117 LEU A CA 1
ATOM 902 C C . LEU A 1 117 ? -5.367 -5.571 2.881 1.00 95.31 117 LEU A C 1
ATOM 904 O O . LEU A 1 117 ? -5.869 -5.719 1.769 1.00 95.31 117 LEU A O 1
ATOM 908 N N . ASN A 1 118 ? -5.605 -6.410 3.896 1.00 95.06 118 ASN A N 1
ATOM 909 C CA . ASN A 1 118 ? -6.399 -7.640 3.762 1.00 95.06 118 ASN A CA 1
ATOM 910 C C . ASN A 1 118 ? -7.849 -7.398 3.312 1.00 95.06 118 ASN A C 1
ATOM 912 O O . ASN A 1 118 ? -8.444 -8.256 2.662 1.00 95.06 118 ASN A O 1
ATOM 916 N N . LEU A 1 119 ? -8.436 -6.260 3.689 1.00 94.88 119 LEU A N 1
ATOM 917 C CA . LEU A 1 119 ? -9.803 -5.881 3.314 1.00 94.88 119 LEU A CA 1
ATOM 918 C C . LEU A 1 119 ? -9.862 -5.040 2.032 1.00 94.88 119 LEU A C 1
ATOM 920 O O . LEU A 1 119 ? -10.951 -4.743 1.546 1.00 94.88 119 LEU A O 1
ATOM 924 N N . THR A 1 120 ? -8.713 -4.633 1.493 1.00 94.44 120 THR A N 1
ATOM 925 C CA . THR A 1 120 ? -8.636 -3.791 0.300 1.00 94.44 120 THR A CA 1
ATOM 926 C C . THR A 1 120 ? -8.640 -4.669 -0.949 1.00 94.44 120 THR A C 1
ATOM 928 O O . THR A 1 120 ? -7.675 -5.384 -1.225 1.00 94.44 120 THR A O 1
ATOM 931 N N . ASP A 1 121 ? -9.709 -4.580 -1.737 1.00 93.75 121 ASP A N 1
ATOM 932 C CA . ASP A 1 121 ? -9.775 -5.196 -3.062 1.00 93.75 121 ASP A CA 1
ATOM 933 C C . ASP A 1 121 ? -8.928 -4.439 -4.100 1.00 93.75 121 ASP A C 1
ATOM 935 O O . ASP A 1 121 ? -8.374 -3.371 -3.839 1.00 93.75 121 ASP A O 1
ATOM 939 N N . ASP A 1 122 ? -8.802 -5.007 -5.294 1.00 94.81 122 ASP A N 1
ATOM 940 C CA . ASP A 1 122 ? -7.948 -4.472 -6.358 1.00 94.81 122 ASP A CA 1
ATOM 941 C C . ASP A 1 122 ? -8.393 -3.086 -6.856 1.00 94.81 122 ASP A C 1
ATOM 943 O O . ASP A 1 122 ? -7.561 -2.214 -7.130 1.00 94.81 122 ASP A O 1
ATOM 947 N N . GLU A 1 123 ? -9.703 -2.841 -6.922 1.00 92.62 123 GLU A N 1
ATOM 948 C CA . GLU A 1 123 ? -10.248 -1.546 -7.336 1.00 92.62 123 GLU A CA 1
ATOM 949 C C . GLU A 1 123 ? -9.991 -0.462 -6.280 1.00 92.62 123 GLU A C 1
ATOM 951 O O . GLU A 1 123 ? -9.595 0.663 -6.611 1.00 92.62 123 GLU A O 1
ATOM 956 N N . THR A 1 124 ? -10.143 -0.792 -4.999 1.00 91.75 124 THR A N 1
ATOM 957 C CA . THR A 1 124 ? -9.842 0.105 -3.876 1.00 91.75 124 THR A CA 1
ATOM 958 C C . THR A 1 124 ? -8.343 0.336 -3.759 1.00 91.75 124 THR A C 1
ATOM 960 O O . THR A 1 124 ? -7.910 1.471 -3.557 1.00 91.75 124 THR A O 1
ATOM 963 N N . PHE A 1 125 ? -7.525 -0.696 -3.958 1.00 93.75 125 PHE A N 1
ATOM 964 C CA . PHE A 1 125 ? -6.073 -0.561 -3.970 1.00 93.75 125 PHE A CA 1
ATOM 965 C C . PHE A 1 125 ? -5.641 0.464 -5.023 1.00 93.75 125 PHE A C 1
ATOM 967 O O . PHE A 1 125 ? -4.948 1.439 -4.723 1.00 93.75 125 PHE A O 1
ATOM 974 N N . LYS A 1 126 ? -6.142 0.308 -6.250 1.00 92.94 126 LYS A N 1
ATOM 975 C CA . LYS A 1 126 ? -5.853 1.210 -7.365 1.00 92.94 126 LYS A CA 1
ATOM 976 C C . LYS A 1 126 ? -6.340 2.637 -7.128 1.00 92.94 126 LYS A C 1
ATOM 978 O O . LYS A 1 126 ? -5.625 3.586 -7.437 1.00 92.94 126 LYS A O 1
ATOM 983 N N . SER A 1 127 ? -7.569 2.796 -6.646 1.00 91.19 127 SER A N 1
ATOM 984 C CA . SER A 1 127 ? -8.230 4.103 -6.562 1.00 91.19 127 SER A CA 1
ATOM 985 C C . SER A 1 127 ? -7.942 4.874 -5.271 1.00 91.19 127 SER A C 1
ATOM 987 O O . SER A 1 127 ? -8.095 6.096 -5.262 1.00 91.19 127 SER A O 1
ATOM 989 N N . ALA A 1 128 ? -7.509 4.200 -4.201 1.00 88.56 128 ALA A N 1
ATOM 990 C CA . ALA A 1 128 ? -7.296 4.809 -2.889 1.00 88.56 128 ALA A CA 1
ATOM 991 C C . ALA A 1 128 ? -5.882 4.599 -2.330 1.00 88.56 128 ALA A C 1
ATOM 993 O O . ALA A 1 128 ? -5.293 5.563 -1.840 1.00 88.56 128 ALA A O 1
ATOM 994 N N . VAL A 1 129 ? -5.319 3.389 -2.420 1.00 90.81 129 VAL A N 1
ATOM 995 C CA . VAL A 1 129 ? -4.000 3.087 -1.827 1.00 90.81 129 VAL A CA 1
ATOM 996 C C . VAL A 1 129 ? -2.869 3.674 -2.662 1.00 90.81 129 VAL A C 1
ATOM 998 O O . VAL A 1 129 ? -2.002 4.352 -2.119 1.00 90.81 129 VAL A O 1
ATOM 1001 N N . ILE A 1 130 ? -2.897 3.511 -3.986 1.00 91.31 130 ILE A N 1
ATOM 1002 C CA . ILE A 1 130 ? -1.853 4.072 -4.860 1.00 91.31 130 ILE A CA 1
ATOM 1003 C C . ILE A 1 130 ? -1.767 5.606 -4.742 1.00 91.31 130 ILE A C 1
ATOM 1005 O O . ILE A 1 130 ? -0.679 6.113 -4.466 1.00 91.31 130 ILE A O 1
ATOM 1009 N N . PRO A 1 131 ? -2.877 6.369 -4.804 1.00 90.12 131 PRO A N 1
ATOM 1010 C CA . PRO A 1 131 ? -2.833 7.812 -4.550 1.00 90.12 131 PRO A CA 1
ATOM 1011 C C . PRO A 1 131 ? -2.383 8.196 -3.136 1.00 90.12 131 PRO A C 1
ATOM 1013 O O . PRO A 1 131 ? -2.026 9.348 -2.895 1.00 90.12 131 PRO A O 1
ATOM 1016 N N . LEU A 1 132 ? -2.457 7.276 -2.170 1.00 86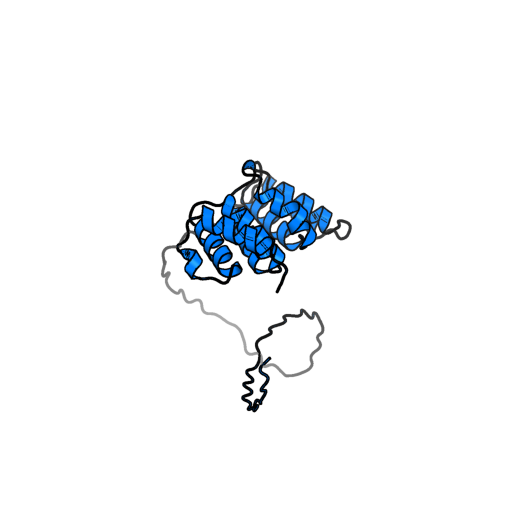.88 132 LEU A N 1
ATOM 1017 C CA . LEU A 1 132 ? -1.959 7.494 -0.816 1.00 86.88 132 LEU A CA 1
ATOM 1018 C C . LEU A 1 132 ? -0.437 7.342 -0.746 1.00 86.88 132 LEU A C 1
ATOM 1020 O O . LEU A 1 132 ? 0.201 8.151 -0.082 1.00 86.88 132 LEU A O 1
ATOM 1024 N N . ILE A 1 133 ? 0.145 6.382 -1.470 1.00 87.75 133 ILE A N 1
ATOM 1025 C CA . ILE A 1 133 ? 1.606 6.217 -1.606 1.00 87.75 133 ILE A CA 1
ATOM 1026 C C . ILE A 1 133 ? 2.254 7.501 -2.142 1.00 87.75 133 ILE A C 1
ATOM 1028 O O . ILE A 1 133 ? 3.319 7.910 -1.691 1.00 87.75 133 ILE A O 1
ATOM 1032 N N . GLU A 1 134 ? 1.582 8.171 -3.078 1.00 83.12 134 GLU A N 1
ATOM 1033 C CA . GLU A 1 134 ? 2.054 9.417 -3.691 1.00 83.12 134 GLU A CA 1
ATOM 1034 C C . GLU A 1 134 ? 2.052 10.619 -2.720 1.00 83.12 134 GLU A C 1
ATOM 1036 O O . GLU A 1 134 ? 2.678 11.650 -2.992 1.00 83.12 134 GLU A O 1
ATOM 1041 N N . LYS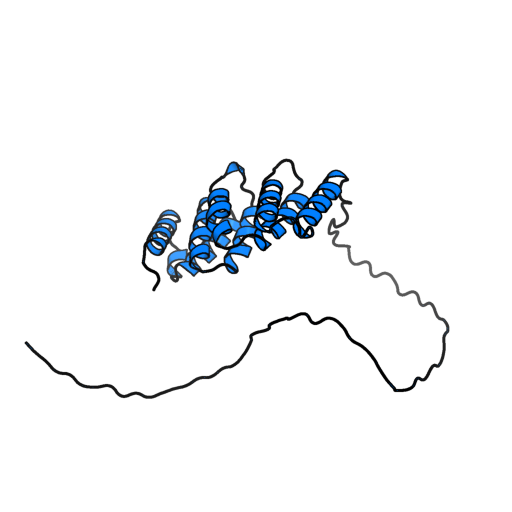 A 1 135 ? 1.378 10.506 -1.565 1.00 85.06 135 LYS A N 1
ATOM 1042 C CA . LYS A 1 135 ? 1.325 11.539 -0.522 1.00 85.06 135 LYS A CA 1
ATOM 1043 C C . LYS A 1 135 ? 2.471 11.365 0.471 1.00 85.06 135 LYS A C 1
ATOM 1045 O O . LYS A 1 135 ? 2.365 10.661 1.474 1.00 85.06 135 LYS A O 1
ATOM 1050 N N . LYS A 1 136 ? 3.574 12.066 0.201 1.00 73.94 136 LYS A N 1
ATOM 1051 C CA . LYS A 1 136 ? 4.820 11.993 0.989 1.00 73.94 136 LYS A CA 1
ATOM 1052 C C . LYS A 1 136 ? 4.670 12.288 2.485 1.00 73.94 136 LYS A C 1
ATOM 1054 O O . LYS A 1 136 ? 5.502 11.847 3.266 1.00 73.94 136 LYS A O 1
ATOM 1059 N N . ASP A 1 137 ? 3.657 13.043 2.893 1.00 80.56 137 ASP A N 1
ATOM 1060 C CA . ASP A 1 137 ? 3.406 13.408 4.291 1.00 80.56 137 ASP A CA 1
ATOM 1061 C C . ASP A 1 137 ? 2.875 12.250 5.149 1.00 80.56 137 ASP A C 1
ATOM 1063 O O . ASP A 1 137 ? 2.998 12.295 6.372 1.00 80.56 137 ASP A O 1
ATOM 1067 N N . LEU A 1 138 ? 2.330 11.203 4.526 1.00 75.06 138 LEU A N 1
ATOM 1068 C CA . LEU A 1 138 ? 1.822 10.009 5.209 1.00 75.06 138 LEU A CA 1
ATOM 1069 C C . LEU A 1 138 ? 2.809 8.832 5.167 1.00 75.06 138 LEU A C 1
ATOM 1071 O O . LEU A 1 138 ? 2.519 7.758 5.697 1.00 75.06 138 LEU A O 1
ATOM 1075 N N . TRP A 1 139 ? 3.966 9.030 4.532 1.00 79.12 139 TRP A N 1
ATOM 1076 C CA . TRP A 1 139 ? 4.926 7.976 4.241 1.00 79.12 139 TRP A CA 1
ATOM 1077 C C . TRP A 1 139 ? 5.742 7.556 5.468 1.00 79.12 139 TRP A C 1
ATOM 1079 O O . TRP A 1 139 ? 6.255 8.384 6.220 1.00 79.12 139 TRP A O 1
ATOM 1089 N N . THR A 1 140 ? 5.902 6.245 5.635 1.00 84.94 140 THR A N 1
ATOM 1090 C CA . THR A 1 140 ? 6.804 5.616 6.611 1.00 84.94 140 THR A CA 1
ATOM 1091 C C . THR A 1 140 ? 7.361 4.333 6.007 1.00 84.94 140 THR A C 1
ATOM 1093 O O . THR A 1 140 ? 6.631 3.681 5.262 1.00 84.94 140 THR A O 1
ATOM 1096 N N . ASP A 1 141 ? 8.578 3.924 6.367 1.00 85.88 141 ASP A N 1
ATOM 1097 C CA . ASP A 1 141 ? 9.188 2.695 5.828 1.00 85.88 141 ASP A CA 1
ATOM 1098 C C . ASP A 1 141 ? 8.314 1.459 6.102 1.00 85.88 141 ASP A C 1
ATOM 1100 O O . ASP A 1 141 ? 7.997 0.726 5.173 1.00 85.88 141 ASP A O 1
ATOM 1104 N N . MET A 1 142 ? 7.761 1.334 7.317 1.00 89.94 142 MET A N 1
ATOM 1105 C CA . MET A 1 142 ? 6.764 0.308 7.679 1.00 89.94 142 MET A CA 1
ATOM 1106 C C . MET A 1 142 ? 5.560 0.264 6.717 1.00 89.94 142 MET A C 1
ATOM 1108 O O . MET A 1 142 ? 5.076 -0.809 6.359 1.00 89.94 142 MET A O 1
ATOM 1112 N N . LEU A 1 143 ? 5.049 1.432 6.308 1.00 90.62 143 LEU A N 1
ATOM 1113 C CA . LEU A 1 143 ? 3.934 1.514 5.360 1.00 90.62 143 LEU A CA 1
ATOM 1114 C C . LEU A 1 143 ? 4.360 0.994 3.986 1.00 90.62 143 LEU A C 1
ATOM 1116 O O . LEU A 1 143 ? 3.643 0.201 3.380 1.00 90.62 143 LEU A O 1
ATOM 1120 N N . GLY A 1 144 ? 5.522 1.436 3.510 1.00 92.50 144 GLY A N 1
ATOM 1121 C CA . GLY A 1 144 ? 6.051 1.030 2.217 1.00 92.50 144 GLY A CA 1
ATOM 1122 C C . GLY A 1 144 ? 6.375 -0.462 2.147 1.00 92.50 144 GLY A C 1
ATOM 1123 O O . GLY A 1 144 ? 6.021 -1.094 1.158 1.00 92.50 144 GLY A O 1
ATOM 1124 N N . GLU A 1 145 ? 6.957 -1.037 3.201 1.00 93.38 145 GLU A N 1
ATOM 1125 C CA . GLU A 1 145 ? 7.257 -2.472 3.302 1.00 93.38 145 GLU A CA 1
ATOM 1126 C C . GLU A 1 145 ? 5.992 -3.327 3.222 1.00 93.38 145 GLU A C 1
ATOM 1128 O O . GLU A 1 145 ? 5.912 -4.228 2.392 1.00 93.38 145 GLU A O 1
ATOM 1133 N N . LYS A 1 146 ? 4.949 -3.013 4.001 1.00 94.62 146 LYS A N 1
ATOM 1134 C CA . LYS A 1 146 ? 3.707 -3.798 3.938 1.00 94.62 146 LYS A CA 1
ATOM 1135 C C . LYS A 1 146 ? 2.970 -3.657 2.614 1.00 94.62 146 LYS A C 1
ATOM 1137 O O . LYS A 1 146 ? 2.352 -4.616 2.162 1.00 94.62 146 LYS A O 1
ATOM 1142 N N . ILE A 1 147 ? 2.998 -2.473 1.999 1.00 94.94 147 ILE A N 1
ATOM 1143 C CA . ILE A 1 147 ? 2.417 -2.302 0.664 1.00 94.94 147 ILE A CA 1
ATOM 1144 C C . ILE A 1 147 ? 3.230 -3.104 -0.359 1.00 94.94 147 ILE A C 1
ATOM 1146 O O . ILE A 1 147 ? 2.635 -3.722 -1.236 1.00 94.94 147 ILE A O 1
ATOM 1150 N N . LEU A 1 148 ? 4.561 -3.131 -0.248 1.00 95.69 148 LEU A N 1
ATOM 1151 C CA . LEU A 1 148 ? 5.413 -3.952 -1.105 1.00 95.69 148 LEU A CA 1
ATOM 1152 C C . LEU A 1 148 ? 5.080 -5.445 -0.961 1.00 95.69 148 LEU A C 1
ATOM 1154 O O . LEU A 1 148 ? 4.876 -6.117 -1.970 1.00 95.69 148 LEU A O 1
ATOM 1158 N N . ASP A 1 149 ? 4.947 -5.940 0.270 1.00 94.88 149 ASP A N 1
ATOM 1159 C CA . ASP A 1 149 ? 4.541 -7.322 0.554 1.00 94.88 149 ASP A CA 1
ATOM 1160 C C . ASP A 1 149 ? 3.161 -7.655 -0.035 1.00 94.88 149 ASP A C 1
ATOM 1162 O O . ASP A 1 149 ? 2.951 -8.730 -0.603 1.00 94.88 149 ASP A O 1
ATOM 1166 N N . ASP A 1 150 ? 2.213 -6.723 0.059 1.00 95.06 150 ASP A N 1
ATOM 1167 C CA . ASP A 1 150 ? 0.874 -6.877 -0.510 1.00 95.06 150 ASP A CA 1
ATOM 1168 C C . ASP A 1 150 ? 0.897 -6.897 -2.050 1.00 95.06 150 ASP A C 1
ATOM 1170 O O . ASP A 1 150 ? 0.201 -7.705 -2.669 1.00 95.06 150 ASP A O 1
ATOM 1174 N N . LEU A 1 151 ? 1.756 -6.091 -2.688 1.00 95.31 151 LEU A N 1
ATOM 1175 C CA . LEU A 1 151 ? 1.911 -6.052 -4.148 1.00 95.31 151 LEU A CA 1
ATOM 1176 C C . LEU A 1 151 ? 2.337 -7.395 -4.744 1.00 95.31 151 LEU A C 1
ATOM 1178 O O . LEU A 1 151 ? 1.870 -7.741 -5.832 1.00 95.31 151 LEU A O 1
ATOM 1182 N N . TYR A 1 152 ? 3.148 -8.190 -4.040 1.00 93.06 152 TYR A N 1
ATOM 1183 C CA . TYR A 1 152 ? 3.510 -9.538 -4.495 1.00 93.06 152 TYR A CA 1
ATOM 1184 C C . TYR A 1 152 ? 2.291 -10.448 -4.706 1.00 93.06 152 TYR A C 1
ATOM 1186 O O . TYR A 1 152 ? 2.342 -11.350 -5.544 1.00 93.06 152 TYR A O 1
ATOM 1194 N N . ASN A 1 153 ? 1.188 -10.191 -3.997 1.00 93.19 153 ASN A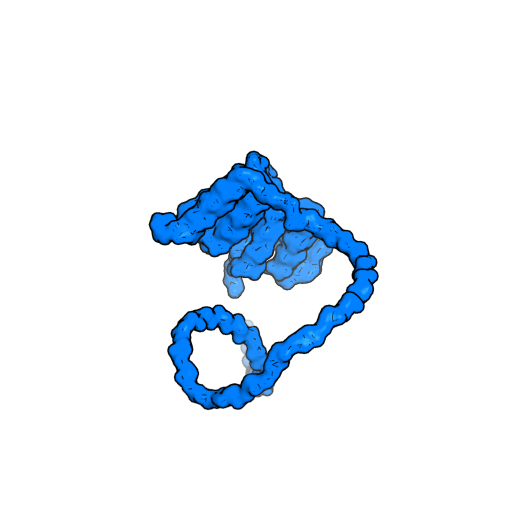 N 1
ATOM 1195 C CA . ASN A 1 153 ? -0.045 -10.975 -4.065 1.00 93.19 153 ASN A CA 1
ATOM 1196 C C . ASN A 1 153 ? -1.101 -10.376 -5.010 1.00 93.19 153 ASN A C 1
ATOM 1198 O O . ASN A 1 153 ? -2.186 -10.942 -5.152 1.00 93.19 153 ASN A O 1
ATOM 1202 N N . ARG A 1 154 ? -0.802 -9.246 -5.662 1.00 93.75 154 ARG A N 1
ATOM 1203 C CA . ARG A 1 154 ? -1.731 -8.525 -6.543 1.00 93.75 154 ARG A CA 1
ATOM 1204 C C . ARG A 1 154 ? -1.522 -8.899 -8.019 1.00 93.75 154 ARG A C 1
ATOM 1206 O O . ARG A 1 154 ? -0.433 -9.346 -8.394 1.00 93.75 154 ARG A O 1
ATOM 1213 N N . PRO A 1 155 ? -2.530 -8.695 -8.890 1.00 93.50 155 PRO A N 1
ATOM 1214 C CA . PRO A 1 155 ? -2.374 -8.886 -10.331 1.00 93.50 155 PRO A CA 1
ATOM 1215 C C . PRO A 1 155 ? -1.279 -7.990 -10.919 1.00 93.50 155 PRO A C 1
ATOM 1217 O O . PRO A 1 155 ? -1.091 -6.861 -10.466 1.00 93.50 155 PRO A O 1
ATOM 1220 N N . ASP A 1 156 ? -0.623 -8.443 -11.988 1.00 90.50 156 ASP A N 1
ATOM 1221 C CA . ASP A 1 156 ? 0.532 -7.755 -12.595 1.00 90.50 156 ASP A CA 1
ATOM 1222 C C . ASP A 1 156 ? 0.232 -6.303 -13.010 1.00 90.50 156 ASP A C 1
ATOM 1224 O O . ASP A 1 156 ? 1.082 -5.419 -12.909 1.00 90.50 156 ASP A O 1
ATOM 1228 N N . SER A 1 157 ? -1.016 -6.018 -13.402 1.00 86.25 157 SER A N 1
ATOM 1229 C CA . SER A 1 157 ? -1.463 -4.660 -13.737 1.00 86.25 157 SER A CA 1
ATOM 1230 C C . SER A 1 157 ? -1.386 -3.690 -12.553 1.00 86.25 157 SER A C 1
ATOM 1232 O O . SER A 1 157 ? -1.053 -2.519 -12.743 1.00 86.25 157 SER A O 1
ATOM 1234 N N . LEU A 1 158 ? -1.680 -4.158 -11.338 1.00 92.62 158 LEU A N 1
ATOM 1235 C CA . LEU A 1 158 ? -1.542 -3.377 -10.110 1.00 92.62 158 LEU A CA 1
ATOM 1236 C C . LEU A 1 158 ? -0.133 -3.442 -9.556 1.00 92.62 158 LEU A C 1
ATOM 1238 O O . LEU A 1 158 ? 0.340 -2.444 -9.022 1.00 92.62 158 LEU A O 1
ATOM 1242 N N . LYS A 1 159 ? 0.535 -4.583 -9.706 1.00 93.81 159 LYS A N 1
ATOM 1243 C CA . LYS A 1 159 ? 1.900 -4.785 -9.240 1.00 93.81 159 LYS A CA 1
ATOM 1244 C C . LYS A 1 159 ? 2.847 -3.783 -9.890 1.00 93.81 159 LYS A C 1
ATOM 1246 O O . LYS A 1 159 ? 3.484 -3.020 -9.179 1.00 93.81 159 LYS A O 1
ATOM 1251 N N . LEU A 1 160 ? 2.850 -3.663 -11.220 1.00 93.75 160 LEU A N 1
ATOM 1252 C CA . LEU A 1 160 ? 3.677 -2.665 -11.909 1.00 93.75 160 LEU A CA 1
ATOM 1253 C C . LEU A 1 160 ? 3.331 -1.226 -11.486 1.00 93.75 160 LEU A C 1
ATOM 1255 O O . LEU A 1 160 ? 4.225 -0.422 -11.221 1.00 93.75 160 LEU A O 1
ATOM 1259 N N . LEU A 1 161 ? 2.036 -0.902 -11.411 1.00 93.94 161 LEU A N 1
ATOM 1260 C CA . LEU A 1 161 ? 1.568 0.443 -11.068 1.00 93.94 161 LEU A CA 1
ATOM 1261 C C . LEU A 1 161 ? 1.946 0.834 -9.630 1.00 93.94 161 LEU A C 1
ATOM 1263 O O . LEU A 1 161 ? 2.485 1.915 -9.399 1.00 93.94 161 LEU A O 1
ATOM 1267 N N . GLY A 1 162 ? 1.677 -0.046 -8.668 1.00 94.75 162 GLY A N 1
ATOM 1268 C CA . GLY A 1 162 ? 1.963 0.170 -7.255 1.00 94.75 162 GLY A CA 1
ATOM 1269 C C . GLY A 1 162 ? 3.458 0.165 -6.961 1.00 94.75 162 GLY A C 1
ATOM 1270 O O . GLY A 1 162 ? 3.932 1.051 -6.255 1.00 94.75 162 GLY A O 1
ATOM 1271 N N . THR A 1 163 ? 4.222 -0.748 -7.565 1.00 95.56 163 THR A N 1
ATOM 1272 C CA . THR A 1 163 ? 5.684 -0.785 -7.416 1.00 95.56 163 THR A CA 1
ATOM 1273 C C . THR A 1 163 ? 6.317 0.496 -7.945 1.00 95.56 163 THR A C 1
ATOM 1275 O O . THR A 1 163 ? 7.182 1.061 -7.283 1.00 95.56 163 THR A O 1
ATOM 1278 N N . LEU A 1 164 ? 5.855 1.029 -9.082 1.00 95.12 164 LEU A N 1
ATOM 1279 C CA . LEU A 1 164 ? 6.336 2.321 -9.576 1.00 95.12 164 LEU A CA 1
ATOM 1280 C C . LEU A 1 164 ? 6.008 3.472 -8.609 1.00 95.12 164 LEU A C 1
ATOM 1282 O O . LEU A 1 164 ? 6.860 4.331 -8.379 1.00 95.12 164 LEU A O 1
ATOM 1286 N N . ALA A 1 165 ? 4.808 3.487 -8.023 1.00 93.81 165 ALA A N 1
ATOM 1287 C CA . ALA A 1 165 ? 4.429 4.500 -7.039 1.00 93.81 165 ALA A CA 1
ATOM 1288 C C . ALA A 1 165 ? 5.303 4.424 -5.773 1.00 93.81 165 ALA A C 1
ATOM 1290 O O . ALA A 1 165 ? 5.786 5.456 -5.295 1.00 93.81 165 ALA A O 1
ATOM 1291 N N . LEU A 1 166 ? 5.572 3.214 -5.260 1.00 94.25 166 LEU A N 1
ATOM 1292 C CA . LEU A 1 166 ? 6.506 3.002 -4.148 1.00 94.25 166 LEU A CA 1
ATOM 1293 C C . LEU A 1 166 ? 7.924 3.429 -4.534 1.00 94.25 166 LEU A C 1
ATOM 1295 O O . LEU A 1 166 ? 8.621 4.055 -3.739 1.00 94.25 166 LEU A O 1
ATOM 1299 N N . TYR A 1 167 ? 8.360 3.142 -5.760 1.00 94.69 167 TYR A N 1
ATOM 1300 C CA . TYR A 1 167 ? 9.721 3.417 -6.222 1.00 94.69 167 TYR A CA 1
ATOM 1301 C C . TYR A 1 167 ? 10.040 4.913 -6.172 1.00 94.69 167 TYR A C 1
ATOM 1303 O O . TYR A 1 167 ? 11.118 5.327 -5.757 1.00 94.69 167 TYR A O 1
ATOM 1311 N N . GLN A 1 168 ? 9.061 5.744 -6.527 1.00 91.88 168 GLN A N 1
ATOM 1312 C CA . GLN A 1 168 ? 9.188 7.201 -6.538 1.00 91.88 168 GLN A CA 1
ATOM 1313 C C . GLN A 1 168 ? 9.175 7.846 -5.139 1.00 91.88 168 GLN A C 1
ATOM 1315 O O . GLN A 1 168 ? 9.521 9.026 -5.012 1.00 91.88 168 GLN A O 1
ATOM 1320 N N . ASN A 1 169 ? 8.768 7.102 -4.103 1.00 88.56 169 ASN A N 1
ATOM 1321 C CA . ASN A 1 169 ? 8.609 7.604 -2.733 1.00 88.56 169 ASN A CA 1
ATOM 1322 C C . ASN A 1 169 ? 9.481 6.882 -1.693 1.00 88.56 169 ASN A C 1
ATOM 1324 O O . ASN A 1 169 ? 9.639 7.386 -0.584 1.00 88.56 169 ASN A O 1
ATOM 1328 N N . SER A 1 170 ? 10.080 5.750 -2.055 1.00 90.44 170 SER A N 1
ATOM 1329 C CA . SER A 1 170 ? 10.991 4.977 -1.212 1.00 90.44 170 SER A CA 1
ATOM 1330 C C . SER A 1 170 ? 12.409 5.553 -1.202 1.00 90.44 170 SER A C 1
ATOM 1332 O O . SER A 1 170 ? 12.842 6.240 -2.129 1.00 90.44 170 SER A O 1
ATOM 1334 N N . ALA A 1 171 ? 13.140 5.250 -0.133 1.00 88.75 171 ALA A N 1
ATOM 1335 C CA . ALA A 1 171 ? 14.563 5.526 0.024 1.00 88.75 171 ALA A CA 1
ATOM 1336 C C . ALA A 1 171 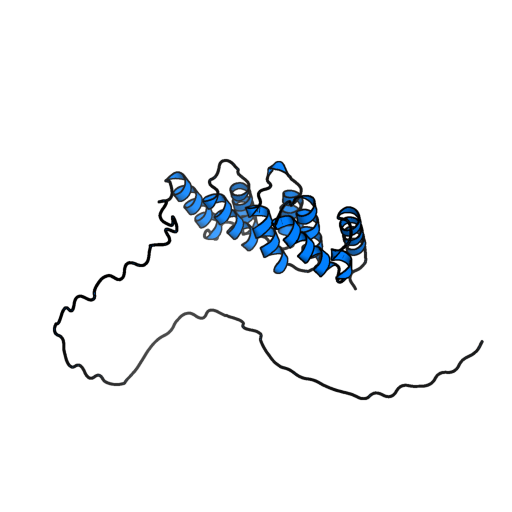? 15.227 4.360 0.780 1.00 88.75 171 ALA A C 1
ATOM 1338 O O . ALA A 1 171 ? 14.535 3.544 1.386 1.00 88.75 171 ALA A O 1
ATOM 1339 N N . GLY A 1 172 ? 16.562 4.293 0.762 1.00 91.00 172 GLY A N 1
ATOM 1340 C CA . GLY A 1 172 ? 17.317 3.284 1.515 1.00 91.00 172 GLY A CA 1
ATOM 1341 C C . GLY A 1 172 ? 17.004 1.846 1.089 1.00 91.00 172 GLY A C 1
ATOM 1342 O O . GLY A 1 172 ? 16.753 1.594 -0.084 1.00 91.00 172 GLY A O 1
ATOM 1343 N N . GLU A 1 173 ? 16.993 0.918 2.048 1.00 92.50 173 GLU A N 1
ATOM 1344 C CA . GLU A 1 173 ? 16.792 -0.520 1.795 1.00 92.50 173 GLU A CA 1
ATOM 1345 C C . GLU A 1 173 ? 15.442 -0.822 1.129 1.00 92.50 173 GLU A C 1
ATOM 1347 O O . GLU A 1 173 ? 15.362 -1.639 0.212 1.00 92.50 173 GLU A O 1
ATOM 1352 N N . LEU A 1 174 ? 14.383 -0.100 1.515 1.00 92.88 174 LEU A N 1
ATOM 1353 C CA . LEU A 1 174 ? 13.083 -0.232 0.864 1.00 92.88 174 LEU A CA 1
ATOM 1354 C C . LEU A 1 174 ? 13.159 0.138 -0.625 1.00 92.88 174 LEU A C 1
ATOM 1356 O O . LEU A 1 174 ? 12.521 -0.513 -1.446 1.00 92.88 174 LEU A O 1
ATOM 1360 N N . HIS A 1 175 ? 13.938 1.161 -0.992 1.00 93.75 175 HIS A N 1
ATOM 1361 C CA . HIS A 1 175 ? 14.102 1.543 -2.397 1.00 93.75 175 HIS A CA 1
ATOM 1362 C C . HIS A 1 175 ? 14.763 0.437 -3.217 1.00 93.75 175 HIS A C 1
ATOM 1364 O O . HIS A 1 175 ? 14.333 0.181 -4.341 1.00 93.75 175 HIS A O 1
ATOM 1370 N N . ASP A 1 176 ? 15.755 -0.244 -2.646 1.00 94.12 176 ASP A N 1
ATOM 1371 C CA . ASP A 1 176 ? 16.444 -1.352 -3.304 1.00 94.12 176 ASP A CA 1
ATOM 1372 C C . ASP A 1 176 ? 15.486 -2.533 -3.536 1.00 94.12 176 ASP A C 1
ATOM 1374 O O . ASP A 1 176 ? 15.371 -3.014 -4.663 1.00 94.12 176 ASP A O 1
ATOM 1378 N N . HIS A 1 177 ? 14.686 -2.921 -2.536 1.00 94.56 177 HIS A N 1
ATOM 1379 C CA . HIS A 1 177 ? 13.685 -3.986 -2.700 1.00 94.56 177 HIS A CA 1
ATOM 1380 C C . HIS A 1 177 ? 12.585 -3.626 -3.711 1.00 94.56 177 HIS A C 1
ATOM 1382 O O . HIS A 1 177 ? 12.168 -4.451 -4.526 1.00 94.56 177 HIS A O 1
ATOM 1388 N N . VAL A 1 178 ? 12.107 -2.378 -3.690 1.00 95.88 178 VAL A N 1
ATOM 1389 C CA . VAL A 1 178 ? 11.111 -1.907 -4.662 1.00 95.88 178 VAL A CA 1
ATOM 1390 C C . VAL A 1 178 ? 11.709 -1.877 -6.072 1.00 95.88 178 VAL A C 1
ATOM 1392 O O . VAL A 1 178 ? 11.021 -2.205 -7.040 1.00 95.88 178 VAL A O 1
ATOM 1395 N N . ARG A 1 179 ? 12.989 -1.512 -6.209 1.00 95.56 179 ARG A N 1
ATOM 1396 C CA . ARG A 1 179 ? 13.709 -1.541 -7.484 1.00 95.56 179 ARG A CA 1
ATOM 1397 C C . ARG A 1 179 ? 13.786 -2.954 -8.046 1.00 95.56 179 ARG A C 1
ATOM 1399 O O . ARG A 1 179 ? 13.518 -3.129 -9.231 1.00 95.56 179 ARG A O 1
ATOM 1406 N N . GLU A 1 180 ? 14.139 -3.935 -7.221 1.00 94.00 180 GLU A N 1
ATOM 1407 C CA . GLU A 1 180 ? 14.209 -5.344 -7.623 1.00 94.00 180 GLU A CA 1
ATOM 1408 C C . GLU A 1 180 ? 12.865 -5.826 -8.176 1.00 94.00 180 GLU A C 1
ATOM 1410 O O . GLU A 1 180 ? 12.810 -6.357 -9.289 1.00 94.00 180 GLU A O 1
ATOM 1415 N N . LEU A 1 181 ? 11.768 -5.549 -7.461 1.00 94.50 181 LEU A N 1
ATOM 1416 C CA . LEU A 1 181 ? 10.429 -5.877 -7.947 1.00 94.50 181 LEU A CA 1
ATOM 1417 C C . LEU A 1 181 ? 10.099 -5.127 -9.246 1.00 94.50 181 LEU A C 1
ATOM 1419 O O . LEU A 1 181 ? 9.535 -5.712 -10.167 1.00 94.50 181 LEU A O 1
ATOM 1423 N N . LEU A 1 182 ? 10.478 -3.852 -9.370 1.00 95.06 182 LEU A N 1
ATOM 1424 C CA . LEU A 1 182 ? 10.207 -3.069 -10.578 1.00 95.06 182 LEU A CA 1
ATOM 1425 C C . LEU A 1 182 ? 10.934 -3.638 -11.800 1.00 95.06 182 LEU A C 1
ATOM 1427 O O . LEU A 1 182 ? 10.344 -3.733 -12.872 1.00 95.06 182 LEU A O 1
ATOM 1431 N N . VAL A 1 183 ? 12.202 -4.025 -11.651 1.00 94.62 183 VAL A N 1
ATOM 1432 C CA . VAL A 1 183 ? 12.986 -4.670 -12.716 1.00 94.62 183 VAL A CA 1
ATOM 1433 C C . VAL A 1 183 ? 12.364 -6.016 -13.089 1.00 94.62 183 VAL A C 1
ATOM 1435 O O . VAL A 1 183 ? 12.191 -6.292 -14.278 1.00 94.62 183 VAL A O 1
ATOM 1438 N N . PHE A 1 184 ? 11.964 -6.816 -12.097 1.00 93.12 184 PHE A N 1
ATOM 1439 C CA . PHE A 1 184 ? 11.292 -8.093 -12.322 1.00 93.12 184 PHE A CA 1
ATOM 1440 C C . PHE A 1 184 ? 10.003 -7.931 -13.146 1.00 93.12 184 PHE A C 1
ATOM 1442 O O . PHE A 1 184 ? 9.843 -8.605 -14.163 1.00 93.12 184 PHE A O 1
ATOM 1449 N N . GLU A 1 185 ? 9.135 -6.983 -12.785 1.00 91.69 185 GLU A N 1
ATOM 1450 C CA . GLU A 1 185 ? 7.876 -6.716 -13.502 1.00 91.69 185 GLU A CA 1
ATOM 1451 C C . GLU A 1 185 ? 8.080 -6.175 -14.925 1.00 91.69 185 GLU A C 1
ATOM 1453 O O . GLU A 1 185 ? 7.217 -6.321 -15.795 1.00 91.69 185 GLU A O 1
ATOM 1458 N N . LEU A 1 186 ? 9.231 -5.557 -15.196 1.00 91.56 186 LEU A N 1
ATOM 1459 C CA . LEU A 1 186 ? 9.603 -5.123 -16.542 1.00 91.56 186 LEU A CA 1
ATOM 1460 C C . LEU A 1 186 ? 10.174 -6.258 -17.401 1.00 91.56 186 LEU A C 1
ATOM 1462 O O . LEU A 1 186 ? 10.265 -6.092 -18.618 1.00 91.56 186 LEU A O 1
ATOM 1466 N N . GLY A 1 187 ? 10.511 -7.402 -16.800 1.00 89.06 187 GLY A N 1
ATOM 1467 C CA . GLY A 1 187 ? 10.933 -8.615 -17.502 1.00 89.06 187 GLY A CA 1
ATOM 1468 C C . GLY A 1 187 ? 12.316 -8.533 -18.152 1.00 89.06 187 GLY A C 1
ATOM 1469 O O . GLY A 1 187 ? 12.636 -9.369 -18.996 1.00 89.06 187 GLY A O 1
ATOM 1470 N N . ASP A 1 188 ? 13.133 -7.543 -17.785 1.00 87.19 188 ASP A N 1
ATOM 1471 C CA . ASP A 1 188 ? 14.466 -7.331 -18.349 1.00 87.19 188 ASP A CA 1
ATOM 1472 C C . ASP A 1 188 ? 15.495 -7.117 -17.217 1.00 87.19 188 ASP A C 1
ATOM 1474 O O . ASP A 1 188 ? 15.526 -6.053 -16.594 1.00 87.19 188 ASP A O 1
ATOM 1478 N N . PRO A 1 189 ? 16.346 -8.119 -16.919 1.00 83.06 189 PRO A N 1
ATOM 1479 C CA . PRO A 1 189 ? 17.331 -8.021 -15.843 1.00 83.06 189 PRO A CA 1
ATOM 1480 C C . PRO A 1 189 ? 18.454 -7.020 -16.150 1.00 83.06 189 PRO A C 1
ATOM 1482 O O . PRO A 1 189 ? 19.109 -6.529 -15.231 1.00 83.06 189 PRO A O 1
ATOM 1485 N N . ASP A 1 190 ? 18.679 -6.649 -17.416 1.00 87.50 190 ASP A N 1
ATOM 1486 C CA . ASP A 1 190 ? 19.680 -5.631 -17.749 1.00 87.50 190 ASP A CA 1
ATOM 1487 C C . ASP A 1 190 ? 19.256 -4.228 -17.272 1.00 87.50 190 ASP A C 1
ATOM 1489 O O . ASP A 1 190 ? 20.093 -3.318 -17.189 1.00 87.50 190 ASP A O 1
ATOM 1493 N N . LEU A 1 191 ? 17.987 -4.055 -16.876 1.00 88.62 191 LEU A N 1
ATOM 1494 C CA . LEU A 1 191 ? 17.469 -2.810 -16.315 1.00 88.62 191 LEU A CA 1
ATOM 1495 C C . LEU A 1 191 ? 18.021 -2.495 -14.915 1.00 88.62 191 LEU A C 1
ATOM 1497 O O . LEU A 1 191 ? 18.000 -1.328 -14.519 1.00 88.62 191 LEU A O 1
ATOM 1501 N N . GLU A 1 192 ? 18.590 -3.469 -14.192 1.00 87.56 192 GLU A N 1
ATOM 1502 C CA . GLU A 1 192 ? 19.200 -3.250 -12.867 1.00 87.56 192 GLU A CA 1
ATOM 1503 C C . GLU A 1 192 ? 20.285 -2.165 -12.889 1.00 87.56 192 GLU A C 1
ATOM 1505 O O . GLU A 1 192 ? 20.480 -1.451 -11.905 1.00 87.56 192 GLU A O 1
ATOM 1510 N N . LYS A 1 193 ? 20.966 -1.992 -14.028 1.00 89.75 193 LYS A N 1
ATOM 1511 C CA . LYS A 1 193 ? 22.080 -1.045 -14.207 1.00 89.75 193 LYS A CA 1
ATOM 1512 C C . LYS A 1 193 ? 21.638 0.343 -14.669 1.00 89.75 193 LYS A C 1
ATOM 1514 O O . LYS A 1 193 ? 22.481 1.228 -14.824 1.00 89.75 193 LYS A O 1
ATOM 1519 N N . LEU A 1 194 ? 20.354 0.532 -14.963 1.00 91.56 194 LEU A N 1
ATOM 1520 C CA . LEU A 1 194 ? 19.855 1.795 -15.495 1.00 91.56 194 LEU A CA 1
ATOM 1521 C C . LEU A 1 194 ? 19.770 2.864 -14.414 1.00 91.56 194 LEU A C 1
ATOM 1523 O O . LEU A 1 194 ? 19.636 2.576 -13.230 1.00 91.56 194 LEU A O 1
ATOM 1527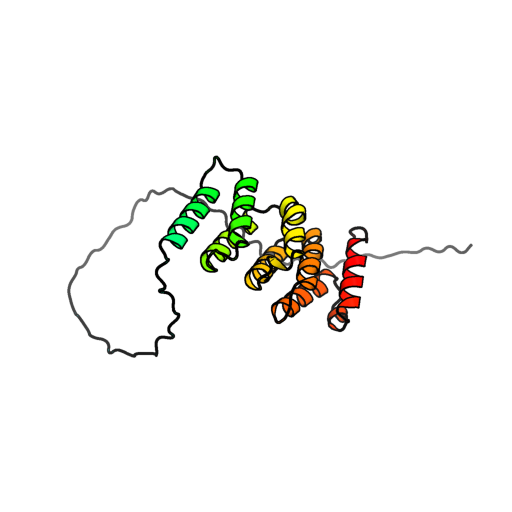 N N . SER A 1 195 ? 19.817 4.127 -14.825 1.00 93.56 195 SER A N 1
ATOM 1528 C CA . SER A 1 195 ? 19.479 5.207 -13.905 1.00 93.56 195 SER A CA 1
ATOM 1529 C C . SER A 1 195 ? 17.998 5.140 -13.534 1.00 93.56 195 SER A C 1
ATOM 1531 O O . SER A 1 195 ? 17.164 4.709 -14.332 1.00 93.56 195 SER A O 1
ATOM 1533 N N . ASP A 1 196 ? 17.654 5.647 -12.356 1.00 93.56 196 ASP A N 1
ATOM 1534 C CA . ASP A 1 196 ? 16.273 5.691 -11.862 1.00 93.56 196 ASP A CA 1
ATOM 1535 C C . ASP A 1 196 ? 15.337 6.408 -12.842 1.00 93.56 196 ASP A C 1
ATOM 1537 O O . ASP A 1 196 ? 14.208 5.988 -13.076 1.00 93.56 196 ASP A O 1
ATOM 1541 N N . THR A 1 197 ? 15.834 7.468 -13.490 1.00 94.62 197 THR A N 1
ATOM 1542 C CA . THR A 1 197 ? 15.089 8.209 -14.520 1.00 94.62 197 THR A CA 1
ATOM 1543 C C . THR A 1 197 ? 14.724 7.324 -15.708 1.00 94.62 197 THR A C 1
ATOM 1545 O O . THR A 1 197 ? 13.599 7.381 -16.205 1.00 94.62 197 THR A O 1
ATOM 1548 N N . GLU A 1 198 ? 15.666 6.508 -16.172 1.00 94.56 198 GLU A N 1
ATOM 1549 C CA . GLU A 1 198 ? 15.434 5.606 -17.292 1.00 94.56 198 GLU A CA 1
ATOM 1550 C C . GLU A 1 198 ? 14.520 4.444 -16.877 1.00 94.56 198 GLU A C 1
ATOM 1552 O O . GLU A 1 198 ? 13.608 4.098 -17.627 1.00 94.56 198 GLU A O 1
ATOM 1557 N N . LEU A 1 199 ? 14.688 3.898 -15.669 1.00 94.62 199 LEU A N 1
ATOM 1558 C CA . LEU A 1 199 ? 13.824 2.841 -15.140 1.00 94.62 199 LEU A CA 1
ATOM 1559 C C . LEU A 1 199 ? 12.361 3.310 -15.032 1.00 94.62 199 LEU A C 1
ATOM 1561 O O . LEU A 1 199 ? 11.452 2.644 -15.530 1.00 94.62 199 LEU A O 1
ATOM 1565 N N . ILE A 1 200 ? 12.134 4.516 -14.499 1.00 95.25 200 ILE A N 1
ATOM 1566 C CA . ILE A 1 200 ? 10.811 5.160 -14.456 1.00 95.25 200 ILE A CA 1
ATOM 1567 C C . ILE A 1 200 ? 10.252 5.356 -15.869 1.00 95.25 200 ILE A C 1
ATOM 1569 O O . ILE A 1 200 ? 9.060 5.130 -16.102 1.00 95.25 200 ILE A O 1
ATOM 1573 N N . ARG A 1 201 ? 11.079 5.779 -16.834 1.00 95.25 201 ARG A N 1
ATOM 1574 C CA . ARG A 1 201 ? 10.647 5.945 -18.230 1.00 95.25 201 ARG A CA 1
ATOM 1575 C C . ARG A 1 201 ? 10.156 4.618 -18.811 1.00 95.25 201 ARG A C 1
ATOM 1577 O O . ARG A 1 201 ? 9.062 4.585 -19.371 1.00 95.25 201 ARG A O 1
ATOM 1584 N N . ARG A 1 202 ? 10.918 3.534 -18.635 1.00 93.81 202 ARG A N 1
ATOM 1585 C CA . ARG A 1 202 ? 10.560 2.185 -19.106 1.00 93.81 202 ARG A CA 1
ATOM 1586 C C . ARG A 1 202 ? 9.273 1.671 -18.468 1.00 93.81 202 ARG A C 1
ATOM 1588 O O . ARG A 1 202 ? 8.405 1.180 -19.186 1.00 93.81 202 ARG A O 1
ATOM 1595 N N . ALA A 1 203 ? 9.101 1.864 -17.162 1.00 93.69 203 ALA A N 1
ATOM 1596 C CA . ALA A 1 203 ? 7.867 1.501 -16.469 1.00 93.69 203 ALA A CA 1
ATOM 1597 C C . ALA A 1 203 ? 6.644 2.237 -17.028 1.00 93.69 203 ALA A C 1
ATOM 1599 O O . ALA A 1 203 ? 5.626 1.621 -17.345 1.00 93.69 203 ALA A O 1
ATOM 1600 N N . ASN A 1 204 ? 6.765 3.545 -17.261 1.00 94.00 204 ASN A N 1
ATOM 1601 C CA . ASN A 1 204 ? 5.704 4.335 -17.884 1.00 94.00 204 ASN A CA 1
ATOM 1602 C C . ASN A 1 204 ? 5.377 3.903 -19.320 1.00 94.00 204 ASN A C 1
ATOM 1604 O O . ASN A 1 204 ? 4.231 4.027 -19.750 1.00 94.00 204 ASN A O 1
ATOM 1608 N N . GLU A 1 205 ? 6.360 3.425 -20.081 1.00 93.12 205 GLU A N 1
ATOM 1609 C CA . GLU A 1 205 ? 6.138 2.885 -21.425 1.00 93.12 205 GLU A CA 1
ATOM 1610 C C . GLU A 1 205 ? 5.409 1.547 -21.381 1.00 93.12 205 GLU A C 1
ATOM 1612 O O . GLU A 1 205 ? 4.434 1.368 -22.113 1.00 93.12 205 GLU A O 1
ATOM 1617 N N . ARG A 1 206 ? 5.809 0.649 -20.474 1.00 90.88 206 ARG A N 1
ATOM 1618 C CA . ARG A 1 206 ? 5.155 -0.649 -20.282 1.00 90.88 206 ARG A CA 1
ATOM 1619 C C . ARG A 1 206 ? 3.684 -0.499 -19.901 1.00 90.88 206 ARG A C 1
ATOM 1621 O O . ARG A 1 206 ? 2.854 -1.197 -20.470 1.00 90.88 206 ARG A O 1
ATOM 1628 N N . MET A 1 207 ? 3.350 0.449 -19.024 1.00 89.81 207 MET A N 1
ATOM 1629 C CA . MET A 1 207 ? 1.958 0.727 -18.632 1.00 89.81 207 MET A CA 1
ATOM 1630 C C . MET A 1 207 ? 1.086 1.286 -19.768 1.00 89.81 207 MET A C 1
ATOM 1632 O O . MET A 1 207 ? -0.137 1.183 -19.710 1.00 89.81 207 MET A O 1
ATOM 1636 N N . LYS A 1 208 ? 1.687 1.914 -20.788 1.00 89.88 208 LYS A N 1
ATOM 1637 C CA . LYS A 1 208 ? 0.967 2.436 -21.965 1.00 89.88 208 LYS A CA 1
ATOM 1638 C C . LYS A 1 208 ? 0.817 1.396 -23.070 1.00 89.88 208 LYS A C 1
ATOM 1640 O O . LYS A 1 208 ? -0.012 1.581 -23.962 1.00 89.88 208 LYS A O 1
ATOM 1645 N N . ALA A 1 209 ? 1.640 0.351 -23.051 1.00 84.25 209 ALA A N 1
ATOM 1646 C CA . ALA A 1 209 ? 1.560 -0.732 -24.013 1.00 84.25 209 ALA A CA 1
ATOM 1647 C C . ALA A 1 209 ? 0.306 -1.588 -23.747 1.00 84.25 209 ALA A C 1
ATOM 1649 O O . ALA A 1 209 ? -0.079 -1.772 -22.591 1.00 84.25 209 ALA A O 1
ATOM 1650 N N . PRO A 1 210 ? -0.351 -2.117 -24.793 1.00 68.19 210 PRO A N 1
ATOM 1651 C CA . PRO A 1 210 ? -1.424 -3.084 -24.606 1.00 68.19 210 PRO A CA 1
ATOM 1652 C C . PRO A 1 210 ? -0.899 -4.336 -23.875 1.00 68.19 210 PRO A C 1
ATOM 1654 O O . PRO A 1 210 ? 0.271 -4.690 -24.054 1.00 68.19 210 PRO A O 1
ATOM 1657 N N . PRO A 1 211 ? -1.731 -5.001 -23.051 1.00 64.88 211 PRO A N 1
ATOM 1658 C CA . PRO A 1 211 ? -1.368 -6.291 -22.473 1.00 64.88 211 PRO A CA 1
ATOM 1659 C C . PRO A 1 211 ? -1.105 -7.292 -23.607 1.00 64.88 211 PRO A C 1
ATOM 1661 O O . PRO A 1 211 ? -1.861 -7.325 -24.581 1.00 64.88 211 PRO A O 1
ATOM 1664 N N . GLU A 1 212 ? -0.002 -8.035 -23.493 1.00 58.09 212 GLU A N 1
ATOM 1665 C CA . GLU A 1 212 ? 0.384 -9.093 -24.441 1.00 58.09 212 GLU A CA 1
ATOM 1666 C C . GLU A 1 212 ? -0.421 -10.376 -24.216 1.00 58.09 212 GLU A C 1
ATOM 1668 O O . GLU A 1 212 ? -0.768 -10.657 -23.044 1.00 58.09 212 GLU A O 1
#